Protein 1JCE (pdb70)

Sequence (325 aa):
KDIGIDLGTANTLVFLRGKGIVVNEPSVIAIDSTTGEILKVGLEAKNIGKTPATIKAIRPRDGVIADYTVALVLRYFINKAKGGNLFKPRVVIGVPIGITDVERRAILDAGLEAGASKVFLIEEPAAAIGSNLNVEEPSGNVVDIGGGTTEVAVISLGSIVTWESIRIAGDEDEAIVQYVRETYRVAIGERTAERVKIEIGNVFPSKENDELETTVSGIDLSTGLPRKLTLKGGEVREALRSVVVAIVESVRTTLEKTPPELVSDIIERGIFLTGGGSLLRGLDTLLQKETGISVIRSEEPLTAVAKGAGVLDKVNILKKLQGAG

GO terms:
  GO:0005515 protein binding (F, IPI)

Solvent-accessible surface area: 14891 Å² total

InterPro domains:
  IPR004753 Cell shape determining protein MreB [MF_02207] (3-334)
  IPR004753 Cell shape determining protein MreB [PR01652] (41-59)
  IPR004753 Cell shape determining protein MreB [PR01652] (61-84)
  IPR004753 Cell shape determining protein MreB [PR01652] (124-143)
  IPR004753 Cell shape determining protein MreB [PR01652] (179-199)
  IPR004753 Cell shape determining protein MreB [PR01652] (294-320)
  IPR004753 Cell shape determining protein MreB [TIGR00904] (4-330)
  IPR004753 Cell shape determining protein MreB [cd10225] (5-323)
  IPR043129 ATPase, nucleotide binding domain [SSF53067] (3-138)
  IPR043129 ATPase, nucleotide binding domain [SSF53067] (141-324)
  IPR056546 MreB/MamK-like [PF06723] (4-330)

Secondary structure (DSSP, 8-state):
-EEEEEE-SSEEEEEETTTEEEEEEES-EEEETTT--EEEESHHHH------TTEEEE---TTS-SSHHHHH--HHHHHHHHT------EEEEEE-TT--HHHHHHHHHHHHHTT-SEEEEEE---HHHHTT--TTSSS---EEE-SS-EEEEEEETTEEEEEEEES-STT--HHHHHHHHHHH-EE--HHHHHHHHHHH-B-S--HHHHH-EEEEEEEETTTTEEEEEEEEHHHHHHHTHHHHHHHHHHHHHHHHTS-HHHHHHHHHH-EEEESGGG-SBTHHHHHHHHHSS-EEE-SSTTTHHHHHH--TT-HHHHTTS-EE-

Radius of gyration: 20.38 Å; Cα contacts (8 Å, |Δi|>4): 727; chains: 1; bounding box: 60×49×48 Å

Nearest PDB structures (foldseek):
  1jcf-assembly1_A  TM=9.969E-01  e=2.710E-65  Thermotoga maritima
  4czj-assembly1_A  TM=9.411E-01  e=1.129E-43  Caulobacter vibrioides
  4czj-assembly2_B  TM=9.378E-01  e=1.361E-43  Caulobacter vibrioides
  4cze-assembly1_A  TM=9.593E-01  e=2.535E-42  Caulobacter vibrioides
  4czl-assembly1_A  TM=9.021E-01  e=1.060E-41  Caulobacter vibrioides

B-factor: mean 28.6, std 13.19, range [8.25, 82.66]

Structure (mmCIF, N/CA/C/O backbone):
data_1JCE
#
_entry.id   1JCE
#
_cell.length_a   76.63
_cell.length_b   70.13
_cell.length_c   82.18
_cell.angle_alpha   90
_cell.angle_beta   108.79
_cell.angle_gamma   90
#
_symmetry.space_group_name_H-M   'C 1 2 1'
#
loop_
_entity.id
_entity.type
_entity.pdbx_description
1 polymer 'ROD SHAPE-DETERMINING PROTEIN MREB'
2 water water
#
loop_
_atom_site.group_PDB
_atom_site.id
_atom_site.type_symbol
_atom_site.label_atom_id
_atom_site.label_alt_id
_atom_site.label_comp_id
_atom_site.label_asym_id
_atom_site.label_entity_id
_atom_site.label_seq_id
_atom_site.pdbx_PDB_ins_code
_atom_site.Cartn_x
_atom_site.Cartn_y
_atom_site.Cartn_z
_atom_site.occupancy
_atom_site.B_iso_or_equiv
_atom_site.auth_seq_id
_atom_site.auth_comp_id
_atom_site.auth_asym_id
_atom_site.auth_atom_id
_atom_site.pdbx_PDB_model_num
ATOM 1 N N . LYS A 1 4 ? -2.731 31.328 31.514 1.00 53.53 4 LYS A N 1
ATOM 2 C CA . LYS A 1 4 ? -1.592 31.179 30.561 1.00 54.77 4 LYS A CA 1
ATOM 3 C C . LYS A 1 4 ? -0.913 29.819 30.745 1.00 52.59 4 LYS A C 1
ATOM 4 O O . LYS A 1 4 ? -0.412 29.504 31.823 1.00 54.06 4 LYS A O 1
ATOM 10 N N . ASP A 1 5 ? -0.908 29.016 29.688 1.00 48.73 5 ASP A N 1
ATOM 11 C CA . ASP A 1 5 ? -0.305 27.689 29.734 1.00 47.25 5 ASP A CA 1
ATOM 12 C C . ASP A 1 5 ? 0.763 27.533 28.658 1.00 42.94 5 ASP A C 1
ATOM 13 O O . ASP A 1 5 ? 0.567 27.938 27.509 1.00 40.00 5 ASP A O 1
ATOM 18 N N . ILE A 1 6 ? 1.887 26.930 29.028 1.00 40.05 6 ILE A N 1
ATOM 19 C CA . ILE A 1 6 ? 2.983 26.749 28.086 1.00 35.69 6 ILE A CA 1
ATOM 20 C C . ILE A 1 6 ? 3.553 25.339 28.054 1.00 33.07 6 ILE A C 1
ATOM 21 O O . ILE A 1 6 ? 3.591 24.641 29.068 1.00 31.96 6 ILE A O 1
ATOM 26 N N . GLY A 1 7 ? 3.995 24.935 26.867 1.00 31.48 7 GLY A N 1
ATOM 27 C CA . GLY A 1 7 ? 4.617 23.641 26.694 1.00 26.19 7 GLY A CA 1
ATOM 28 C C . GLY A 1 7 ? 6.094 23.944 26.530 1.00 27.93 7 GLY A C 1
ATOM 29 O O . GLY A 1 7 ? 6.459 24.908 25.846 1.00 23.94 7 GLY A O 1
ATOM 30 N N . ILE A 1 8 ? 6.952 23.141 27.151 1.00 24.16 8 ILE A N 1
ATOM 31 C CA . ILE A 1 8 ? 8.384 23.386 27.061 1.00 21.96 8 ILE A CA 1
ATOM 32 C C . ILE A 1 8 ? 9.224 22.177 26.671 1.00 23.18 8 ILE A C 1
ATOM 33 O O . ILE A 1 8 ? 9.151 21.120 27.300 1.00 23.24 8 ILE A O 1
ATOM 38 N N . ASP A 1 9 ? 10.013 22.346 25.617 1.00 18.43 9 ASP A N 1
ATOM 39 C CA . ASP A 1 9 ? 10.926 21.309 25.162 1.00 20.18 9 ASP A CA 1
ATOM 40 C C . ASP A 1 9 ? 12.283 21.868 25.588 1.00 19.75 9 ASP A C 1
ATOM 41 O O . ASP A 1 9 ? 12.864 22.703 24.892 1.00 18.17 9 ASP A O 1
ATOM 46 N N . LEU A 1 10 ? 12.747 21.437 26.757 1.00 18.48 10 LEU A N 1
ATOM 47 C CA . LEU A 1 10 ? 14.022 21.878 27.326 1.00 22.45 10 LEU A CA 1
ATOM 48 C C . LEU A 1 10 ? 15.117 20.940 26.833 1.00 24.72 10 LEU A C 1
ATOM 49 O O . LEU A 1 10 ? 15.681 20.171 27.613 1.00 29.62 10 LEU A O 1
ATOM 54 N N . GLY A 1 11 ? 15.414 21.007 25.541 1.00 25.09 11 GLY A N 1
ATOM 55 C CA . GLY A 1 11 ? 16.414 20.131 24.960 1.00 22.64 11 GLY A CA 1
ATOM 56 C C . GLY A 1 11 ? 17.845 20.385 25.382 1.00 22.94 11 GLY A C 1
ATOM 57 O O . GLY A 1 11 ? 18.187 21.470 25.859 1.00 21.32 11 GLY A O 1
ATOM 58 N N . THR A 1 12 ? 18.690 19.376 25.202 1.00 23.08 12 THR A N 1
ATOM 59 C CA . THR A 1 12 ? 20.090 19.507 25.559 1.00 22.43 12 THR A CA 1
ATOM 60 C C . THR A 1 12 ? 20.745 20.481 24.587 1.00 23.13 12 THR A C 1
ATOM 61 O O . THR A 1 12 ? 21.718 21.151 24.932 1.00 21.82 12 THR A O 1
ATOM 65 N N . ALA A 1 13 ? 20.190 20.574 23.378 1.00 20.93 13 ALA A N 1
ATOM 66 C CA . ALA A 1 13 ? 20.726 21.479 22.369 1.00 22.68 13 ALA A CA 1
ATOM 67 C C . ALA A 1 13 ? 19.895 22.760 22.229 1.00 20.93 13 ALA A C 1
ATOM 68 O O . ALA A 1 13 ? 20.431 23.867 22.332 1.00 23.98 13 ALA A O 1
ATOM 70 N N . ASN A 1 14 ? 18.594 22.616 21.994 1.00 17.31 14 ASN A N 1
ATOM 71 C CA . ASN A 1 14 ? 17.724 23.782 21.842 1.00 17.43 14 ASN A CA 1
ATOM 72 C C . ASN A 1 14 ? 16.463 23.711 22.688 1.00 18.46 14 ASN A C 1
ATOM 73 O O . ASN A 1 14 ? 15.930 22.632 22.939 1.00 21.98 14 ASN A O 1
ATOM 78 N N . THR A 1 15 ? 15.993 24.878 23.119 1.00 19.60 15 THR A N 1
ATOM 79 C CA . THR A 1 15 ? 14.792 24.985 23.931 1.00 19.53 15 THR A CA 1
ATOM 80 C C . THR A 1 15 ? 13.681 25.681 23.143 1.00 23.45 15 THR A C 1
ATOM 81 O O . THR A 1 15 ? 13.895 26.732 22.532 1.00 22.19 15 THR A O 1
ATOM 85 N N . LEU A 1 16 ? 12.500 25.074 23.156 1.00 23.60 16 LEU A N 1
ATOM 86 C CA . LEU A 1 16 ? 11.333 25.605 22.460 1.00 25.61 16 LEU A CA 1
ATOM 87 C C . LEU A 1 16 ? 10.183 25.732 23.450 1.00 25.08 16 LEU A C 1
ATOM 88 O O . LEU A 1 16 ? 9.965 24.847 24.280 1.00 24.47 16 LEU A O 1
ATOM 93 N N . VAL A 1 17 ? 9.449 26.835 23.365 1.00 25.84 17 VAL A N 1
ATOM 94 C CA . VAL A 1 17 ? 8.312 27.050 24.247 1.00 24.94 17 VAL A CA 1
ATOM 95 C C . VAL A 1 17 ? 7.068 27.355 23.416 1.00 25.05 17 VAL A C 1
ATOM 96 O O . VAL A 1 17 ? 7.077 28.253 22.572 1.00 24.82 17 VAL A O 1
ATOM 100 N N . PHE A 1 18 ? 6.011 26.587 23.659 1.00 22.92 18 PHE A N 1
ATOM 101 C CA . PHE A 1 18 ? 4.738 26.743 22.967 1.00 25.74 18 PHE A CA 1
ATOM 102 C C . PHE A 1 18 ? 3.777 27.419 23.940 1.00 28.94 18 PHE A C 1
ATOM 103 O O . PHE A 1 18 ? 3.603 26.959 25.071 1.00 27.04 18 PHE A O 1
ATOM 111 N N . LEU A 1 19 ? 3.167 28.514 23.502 1.00 31.10 19 LEU A N 1
ATOM 112 C CA . LEU A 1 19 ? 2.219 29.253 24.335 1.00 33.41 19 LEU A CA 1
ATOM 113 C C . LEU A 1 19 ? 0.819 29.035 23.776 1.00 34.71 19 LEU A C 1
ATOM 114 O O . LEU A 1 19 ? 0.538 29.383 22.627 1.00 31.20 19 LEU A O 1
ATOM 119 N N . ARG A 1 20 ? -0.051 28.438 24.582 1.00 40.74 20 ARG A N 1
ATOM 120 C CA . ARG A 1 20 ? -1.418 28.177 24.152 1.00 47.31 20 ARG A CA 1
ATOM 121 C C . ARG A 1 20 ? -2.085 29.489 23.768 1.00 49.23 20 ARG A C 1
ATOM 122 O O . ARG A 1 20 ? -2.395 30.312 24.629 1.00 50.16 20 ARG A O 1
ATOM 130 N N . GLY A 1 21 ? -2.291 29.685 22.470 1.00 48.57 21 GLY A N 1
ATOM 131 C CA . GLY A 1 21 ? -2.914 30.908 22.008 1.00 49.47 21 GLY A CA 1
ATOM 132 C C . GLY A 1 21 ? -2.207 31.516 20.814 1.00 50.39 21 GLY A C 1
ATOM 133 O O . GLY A 1 21 ? -2.849 32.128 19.961 1.00 52.50 21 GLY A O 1
ATOM 134 N N . LYS A 1 22 ? -0.889 31.363 20.742 1.00 48.76 22 LYS A N 1
ATOM 135 C CA . LYS A 1 22 ? -0.148 31.918 19.619 1.00 49.91 22 LYS A CA 1
ATOM 136 C C . LYS A 1 22 ? 0.941 31.027 19.033 1.00 47.12 22 LYS A C 1
ATOM 137 O O . LYS A 1 22 ? 1.461 31.318 17.958 1.00 48.29 22 LYS A O 1
ATOM 143 N N . GLY A 1 23 ? 1.290 29.949 19.729 1.00 43.67 23 GLY A N 1
ATOM 144 C CA . GLY A 1 23 ? 2.298 29.042 19.204 1.00 39.03 23 GLY A CA 1
ATOM 145 C C . GLY A 1 23 ? 3.688 29.119 19.806 1.00 34.53 23 GLY A C 1
ATOM 146 O O . GLY A 1 23 ? 3.857 29.402 20.990 1.00 33.10 23 GLY A O 1
ATOM 147 N N . ILE A 1 24 ? 4.689 28.845 18.977 1.00 34.16 24 ILE A N 1
ATOM 148 C CA . ILE A 1 24 ? 6.082 28.869 19.407 1.00 34.53 24 ILE A CA 1
ATOM 149 C C . ILE A 1 24 ? 6.539 30.304 19.652 1.00 32.90 24 ILE A C 1
ATOM 150 O O . ILE A 1 24 ? 6.716 31.073 18.709 1.00 32.50 24 ILE A O 1
ATOM 155 N N . VAL A 1 25 ? 6.730 30.656 20.920 1.00 31.83 25 VAL A N 1
ATOM 156 C CA . VAL A 1 25 ? 7.169 31.999 21.279 1.00 32.45 25 VAL A CA 1
ATOM 157 C C . VAL A 1 25 ? 8.648 32.040 21.677 1.00 33.34 25 VAL A C 1
ATOM 158 O O . VAL A 1 25 ? 9.227 33.115 21.821 1.00 34.49 25 VAL A O 1
ATOM 162 N N . VAL A 1 26 ? 9.255 30.870 21.855 1.00 30.85 26 VAL A N 1
ATOM 163 C CA . VAL A 1 26 ? 10.673 30.790 22.200 1.00 29.89 26 VAL A CA 1
ATOM 164 C C . VAL A 1 26 ? 11.330 29.638 21.453 1.00 29.10 26 VAL A C 1
ATOM 165 O O . VAL A 1 26 ? 10.848 28.510 21.485 1.00 29.74 26 VAL A O 1
ATOM 169 N N . ASN A 1 27 ? 12.430 29.938 20.775 1.00 28.29 27 ASN A N 1
ATOM 170 C CA . ASN A 1 27 ? 13.187 28.943 20.021 1.00 29.18 27 ASN A CA 1
ATOM 171 C C . 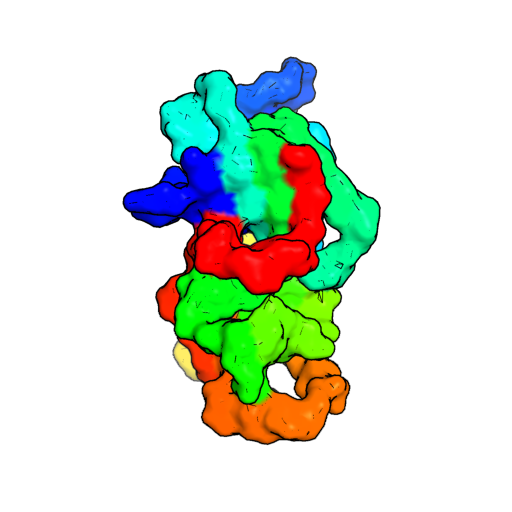ASN A 1 27 ? 14.632 29.426 20.099 1.00 27.65 27 ASN A C 1
ATOM 172 O O . ASN A 1 27 ? 15.078 30.212 19.264 1.00 26.38 27 ASN A O 1
ATOM 177 N N . GLU A 1 28 ? 15.352 28.950 21.112 1.00 28.23 28 GLU A N 1
ATOM 178 C CA . GLU A 1 28 ? 16.732 29.370 21.352 1.00 26.56 28 GLU A CA 1
ATOM 179 C C . GLU A 1 28 ? 17.641 28.246 21.842 1.00 24.73 28 GLU A C 1
ATOM 180 O O . GLU A 1 28 ? 17.200 27.334 22.548 1.00 23.67 28 GLU A O 1
ATOM 186 N N . PRO A 1 29 ? 18.930 28.297 21.473 1.00 21.22 29 PRO A N 1
ATOM 187 C CA . PRO A 1 29 ? 19.851 27.253 21.930 1.00 20.83 29 PRO A CA 1
ATOM 188 C C . PRO A 1 29 ? 19.816 27.217 23.463 1.00 19.59 29 PRO A C 1
ATOM 189 O O . PRO A 1 29 ? 19.641 28.255 24.106 1.00 17.05 29 PRO A O 1
ATOM 193 N N . SER A 1 30 ? 19.959 26.027 24.040 1.00 18.84 30 SER A N 1
ATOM 194 C CA . SER A 1 30 ? 19.932 25.862 25.495 1.00 20.21 30 SER A CA 1
ATOM 195 C C . SER A 1 30 ? 21.306 26.194 26.074 1.00 20.30 30 SER A C 1
ATOM 196 O O . SER A 1 30 ? 21.993 25.322 26.623 1.00 17.94 30 SER A O 1
ATOM 199 N N . VAL A 1 31 ? 21.697 27.458 25.945 1.00 17.14 31 VAL A N 1
ATOM 200 C CA . VAL A 1 31 ? 22.996 27.912 26.425 1.00 14.74 31 VAL A CA 1
ATOM 201 C C . VAL A 1 31 ? 22.829 29.168 27.262 1.00 17.41 31 VAL A C 1
ATOM 202 O O . VAL A 1 31 ? 21.990 30.022 26.965 1.00 17.99 31 VAL A O 1
ATOM 206 N N . ILE A 1 32 ? 23.634 29.285 28.310 1.00 16.30 32 ILE A N 1
ATOM 207 C CA . ILE A 1 32 ? 23.582 30.460 29.164 1.00 16.58 32 ILE A CA 1
ATOM 208 C C . ILE A 1 32 ? 25.021 30.888 29.478 1.00 19.06 32 ILE A C 1
ATOM 209 O O . ILE A 1 32 ? 25.875 30.045 29.756 1.00 22.18 32 ILE A O 1
ATOM 214 N N . ALA A 1 33 ? 25.292 32.190 29.404 1.00 16.57 33 ALA A N 1
ATOM 215 C CA . ALA A 1 33 ? 26.633 32.705 29.683 1.00 19.40 33 ALA A CA 1
ATOM 216 C C . ALA A 1 33 ? 26.605 33.603 30.912 1.00 18.75 33 ALA A C 1
ATOM 217 O O . ALA A 1 33 ? 25.723 34.451 31.048 1.00 19.11 33 ALA A O 1
ATOM 219 N N . ILE A 1 34 ? 27.578 33.416 31.798 1.00 19.38 34 ILE A N 1
ATOM 220 C CA . ILE A 1 34 ? 27.661 34.199 33.023 1.00 20.13 34 ILE A CA 1
ATOM 221 C C . ILE A 1 34 ? 29.046 34.801 33.273 1.00 20.62 34 ILE A C 1
ATOM 222 O O . ILE A 1 34 ? 30.049 34.390 32.676 1.00 21.58 34 ILE A O 1
ATOM 227 N N . ASP A 1 35 ? 29.087 35.782 34.167 1.00 17.76 35 ASP A N 1
ATOM 228 C CA . ASP A 1 35 ? 30.342 36.404 34.563 1.00 16.76 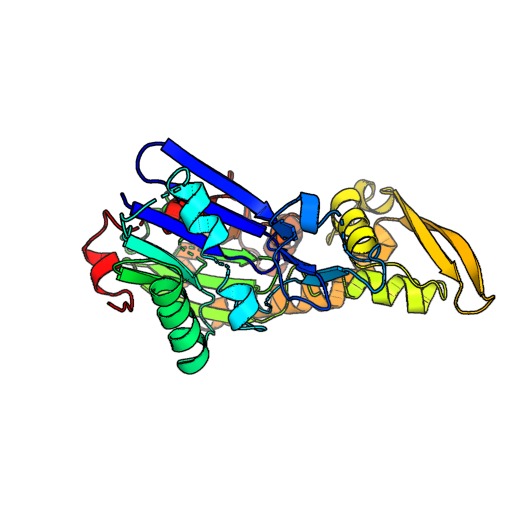35 ASP A CA 1
ATOM 229 C C . ASP A 1 35 ? 30.980 35.335 35.451 1.00 19.85 35 ASP A C 1
ATOM 230 O O . ASP A 1 35 ? 30.404 34.951 36.475 1.00 21.66 35 ASP A O 1
ATOM 235 N N . SER A 1 36 ? 32.156 34.853 35.064 1.00 21.71 36 SER A N 1
ATOM 236 C CA . SER A 1 36 ? 32.820 33.791 35.814 1.00 24.91 36 SER A CA 1
ATOM 237 C C . SER A 1 36 ? 33.136 34.106 37.275 1.00 25.23 36 SER A C 1
ATOM 238 O O . SER A 1 36 ? 33.429 33.199 38.054 1.00 25.70 36 SER A O 1
ATOM 241 N N . THR A 1 37 ? 33.074 35.377 37.660 1.00 23.28 37 THR A N 1
ATOM 242 C CA . THR A 1 37 ? 33.350 35.734 39.049 1.00 24.90 37 THR A CA 1
ATOM 243 C C . THR A 1 37 ? 32.091 36.037 39.854 1.00 25.64 37 THR A C 1
ATOM 244 O O . THR A 1 37 ? 31.903 35.490 40.942 1.00 27.22 37 THR A O 1
ATOM 248 N N . THR A 1 38 ? 31.226 36.894 39.317 1.00 21.18 38 THR A N 1
ATOM 249 C CA . THR A 1 38 ? 30.002 37.288 40.016 1.00 21.87 38 THR A CA 1
ATOM 250 C C . THR A 1 38 ? 28.805 36.356 39.838 1.00 22.77 38 THR A C 1
ATOM 251 O O . THR A 1 38 ? 27.859 36.402 40.627 1.00 24.85 38 THR A O 1
ATOM 255 N N . GLY A 1 39 ? 28.840 35.524 38.802 1.00 21.83 39 GLY A N 1
ATOM 256 C CA . GLY A 1 39 ? 27.742 34.606 38.553 1.00 20.38 39 GLY A CA 1
ATOM 257 C C . GLY A 1 39 ? 26.595 35.266 37.813 1.00 21.15 39 GLY A C 1
ATOM 258 O O . GLY A 1 39 ? 25.617 34.613 37.450 1.00 20.24 39 GLY A O 1
ATOM 259 N N . GLU A 1 40 ? 26.721 36.567 37.572 1.00 18.54 40 GLU A N 1
ATOM 260 C CA . GLU A 1 40 ? 25.683 37.327 36.884 1.00 20.16 40 GLU A CA 1
ATOM 261 C C . GLU A 1 40 ? 25.455 36.845 35.449 1.00 20.33 40 GLU A C 1
ATOM 262 O O . GLU A 1 40 ? 26.408 36.654 34.687 1.00 19.95 40 GLU A O 1
ATOM 268 N N . ILE A 1 41 ? 24.191 36.634 35.090 1.00 21.13 41 ILE A N 1
ATOM 269 C CA . ILE A 1 41 ? 23.837 36.184 33.743 1.00 20.09 41 ILE A CA 1
ATOM 270 C C . ILE A 1 41 ? 24.113 37.295 32.733 1.00 18.43 41 ILE A C 1
ATOM 271 O O . ILE A 1 41 ? 23.683 38.436 32.917 1.00 19.79 41 ILE A O 1
ATOM 276 N N . LEU A 1 42 ? 24.837 36.958 31.673 1.00 17.61 42 LEU A N 1
ATOM 277 C CA . LEU A 1 42 ? 25.172 37.926 30.636 1.00 17.01 42 LEU A CA 1
ATOM 278 C C . LEU A 1 42 ? 24.218 37.777 29.458 1.00 20.73 42 LEU A C 1
ATOM 279 O O . LEU A 1 42 ? 23.582 38.742 29.031 1.00 23.73 42 LEU A O 1
ATOM 284 N N . LYS A 1 43 ? 24.121 36.557 28.938 1.00 21.27 43 LYS A N 1
ATOM 285 C CA . LYS A 1 43 ? 23.250 36.265 27.809 1.00 21.19 43 LYS A CA 1
ATOM 286 C C . LYS A 1 43 ? 22.674 34.858 27.925 1.00 21.80 43 LYS A C 1
ATOM 287 O O . LYS A 1 43 ? 23.268 33.980 28.550 1.00 19.95 43 LYS A O 1
ATOM 293 N N . VAL A 1 44 ? 21.510 34.656 27.319 1.00 22.17 44 VAL A N 1
ATOM 294 C CA . VAL A 1 44 ? 20.861 33.350 27.297 1.00 20.67 44 VAL A CA 1
ATOM 295 C C . VAL A 1 44 ? 20.354 33.168 25.871 1.00 20.42 44 VAL A C 1
ATOM 296 O O . VAL A 1 44 ? 19.809 34.103 25.282 1.00 20.72 44 VAL A O 1
ATOM 300 N N . GLY A 1 45 ? 20.550 31.983 25.306 1.00 18.87 45 GLY A N 1
ATOM 301 C CA . GLY A 1 45 ? 20.086 31.745 23.950 1.00 19.93 45 GLY A CA 1
ATOM 302 C C . GLY A 1 45 ? 21.177 31.755 22.891 1.00 20.29 45 GLY A C 1
ATOM 303 O O . GLY A 1 45 ? 22.316 31.363 23.148 1.00 19.65 45 GLY A O 1
ATOM 304 N N . LEU A 1 46 ? 20.816 32.207 21.695 1.00 18.50 46 LEU A N 1
ATOM 305 C CA . LEU A 1 46 ? 21.731 32.266 20.560 1.00 20.50 46 LEU A CA 1
ATOM 306 C C . LEU A 1 46 ? 23.010 33.056 20.855 1.00 20.34 46 LEU A C 1
ATOM 307 O O . LEU A 1 46 ? 24.119 32.591 20.579 1.00 19.09 46 LEU A O 1
ATOM 312 N N . GLU A 1 47 ? 22.859 34.259 21.400 1.00 18.69 47 GLU A N 1
ATOM 313 C CA . GLU A 1 47 ? 24.030 35.074 21.701 1.00 21.76 47 GLU A CA 1
ATOM 314 C C . GLU A 1 47 ? 24.983 34.349 22.642 1.00 20.48 47 GLU A C 1
ATOM 315 O O . GLU A 1 47 ? 26.187 34.592 22.609 1.00 19.37 47 GLU A O 1
ATOM 321 N N . ALA A 1 48 ? 24.446 33.461 23.479 1.00 16.66 48 ALA A N 1
ATOM 322 C CA . ALA A 1 48 ? 25.287 32.694 24.398 1.00 17.74 48 ALA A CA 1
ATOM 323 C C . ALA A 1 48 ? 25.964 31.563 23.611 1.00 17.90 48 ALA A C 1
ATOM 324 O O . ALA A 1 48 ? 27.164 31.312 23.765 1.00 16.82 48 ALA A O 1
ATOM 326 N N . LYS A 1 49 ? 25.197 30.881 22.763 1.00 15.85 49 LYS A N 1
ATOM 327 C CA . LYS A 1 49 ? 25.764 29.803 21.958 1.00 16.81 49 LYS A CA 1
ATOM 328 C C . LYS A 1 49 ? 26.922 30.319 21.096 1.00 17.10 49 LYS A C 1
ATOM 329 O O . LYS A 1 49 ? 27.942 29.638 20.928 1.00 15.42 49 LYS A O 1
ATOM 335 N N . ASN A 1 50 ? 26.760 31.523 20.553 1.00 16.86 50 ASN A N 1
ATOM 336 C CA . ASN A 1 50 ? 27.796 32.127 19.712 1.00 19.51 50 ASN A CA 1
ATOM 337 C C . ASN A 1 50 ? 29.108 32.340 20.468 1.00 19.40 50 ASN A C 1
ATOM 338 O O . ASN A 1 50 ? 30.149 32.598 19.856 1.00 18.19 50 ASN A O 1
ATOM 351 N N . ILE A 1 52 ? 30.354 29.976 22.696 1.00 15.67 52 ILE A N 1
ATOM 352 C CA . ILE A 1 52 ? 30.993 28.688 22.951 1.00 17.02 52 ILE A CA 1
ATOM 353 C C . ILE A 1 52 ? 32.322 28.505 22.213 1.00 18.34 52 ILE A C 1
ATOM 354 O O . ILE A 1 52 ? 32.411 28.696 20.997 1.00 17.97 52 ILE A O 1
ATOM 359 N N . GLY A 1 53 ? 33.352 28.133 22.972 1.00 16.95 53 GLY A N 1
ATOM 360 C CA . GLY A 1 53 ? 34.674 27.927 22.407 1.00 15.36 53 GLY A CA 1
ATOM 361 C C . GLY A 1 53 ? 35.393 29.225 22.063 1.00 17.10 53 GLY A C 1
ATOM 362 O O . GLY A 1 53 ? 36.459 29.200 21.444 1.00 18.64 53 GLY A O 1
ATOM 363 N N . LYS A 1 54 ? 34.828 30.360 22.470 1.00 15.72 54 LYS A N 1
ATOM 364 C CA . LYS A 1 54 ? 35.436 31.657 22.157 1.00 16.46 54 LYS A CA 1
ATOM 365 C C . LYS A 1 54 ? 35.461 32.619 23.342 1.00 16.33 54 LYS A C 1
ATOM 366 O O . LYS A 1 54 ? 35.649 33.823 23.167 1.00 17.23 54 LYS A O 1
ATOM 372 N N . THR A 1 55 ? 35.290 32.094 24.547 1.00 15.38 55 THR A N 1
ATOM 373 C CA . THR A 1 55 ? 35.236 32.943 25.727 1.00 17.75 55 THR A CA 1
ATOM 374 C C . THR A 1 55 ? 36.550 33.265 26.426 1.00 18.69 55 THR A C 1
ATOM 375 O O . THR A 1 55 ? 37.463 32.452 26.461 1.00 18.44 55 THR A O 1
ATOM 379 N N . PRO A 1 56 ? 36.654 34.480 26.983 1.00 22.82 56 PRO A N 1
ATOM 380 C CA . PRO A 1 56 ? 37.852 34.912 27.709 1.00 23.60 56 PRO A CA 1
ATOM 381 C C . PRO A 1 56 ? 37.650 34.272 29.086 1.00 27.09 56 PRO A C 1
ATOM 382 O O . PRO A 1 56 ? 36.578 33.719 29.357 1.00 26.37 56 PRO A O 1
ATOM 386 N N . ALA A 1 57 ? 38.648 34.353 29.955 1.00 25.00 57 ALA A N 1
ATOM 387 C CA . ALA A 1 57 ? 38.523 33.769 31.285 1.00 25.91 57 ALA A CA 1
ATOM 388 C C . ALA A 1 57 ? 37.410 34.436 32.107 1.00 25.98 57 ALA A C 1
ATOM 389 O O . ALA A 1 57 ? 36.897 33.849 33.058 1.00 27.52 57 ALA A O 1
ATOM 391 N N . THR A 1 58 ? 37.033 35.657 31.739 1.00 24.27 58 THR A N 1
ATOM 392 C CA . THR A 1 58 ? 35.993 36.380 32.468 1.00 26.95 58 THR A CA 1
ATOM 393 C C . THR A 1 58 ? 34.554 35.928 32.188 1.00 28.46 58 THR A C 1
ATOM 394 O O . THR A 1 58 ? 33.621 36.365 32.866 1.00 27.51 58 THR A O 1
ATOM 398 N N . ILE A 1 59 ? 34.378 35.049 31.205 1.00 25.16 59 ILE A N 1
ATOM 399 C CA . ILE A 1 59 ? 33.048 34.575 30.829 1.00 24.26 59 ILE A CA 1
ATOM 400 C C . ILE A 1 59 ? 32.964 33.054 30.711 1.00 21.43 59 ILE A C 1
ATOM 401 O O . ILE A 1 59 ? 33.894 32.403 30.236 1.00 23.09 59 ILE A O 1
ATOM 406 N N . LYS A 1 60 ? 31.842 32.490 31.148 1.00 20.49 60 LYS A N 1
ATOM 407 C CA . LYS A 1 60 ? 31.634 31.049 31.066 1.00 20.86 60 LYS A CA 1
ATOM 408 C C . LYS A 1 60 ? 30.317 30.737 30.355 1.00 21.57 60 LYS A C 1
ATOM 409 O O . LYS A 1 60 ? 29.249 31.144 30.811 1.00 23.73 60 LYS A O 1
ATOM 415 N N . ALA A 1 61 ? 30.401 30.027 29.231 1.00 20.70 61 ALA A N 1
ATOM 416 C CA . ALA A 1 61 ? 29.219 29.648 28.452 1.00 21.18 61 ALA A CA 1
ATOM 417 C C . ALA A 1 61 ? 28.857 28.223 28.867 1.00 21.83 61 ALA A C 1
ATOM 418 O O . ALA A 1 61 ? 29.694 27.326 28.794 1.00 20.00 61 ALA A O 1
ATOM 420 N N . ILE A 1 62 ? 27.611 28.014 29.284 1.00 20.11 62 ILE A N 1
ATOM 421 C CA . ILE A 1 62 ? 27.183 26.704 29.774 1.00 16.52 62 ILE A CA 1
ATOM 422 C C . ILE A 1 62 ? 25.956 26.065 29.107 1.00 17.57 62 ILE A C 1
ATOM 423 O O . ILE A 1 62 ? 24.987 26.743 28.777 1.00 18.34 62 ILE A O 1
ATOM 428 N N . ARG A 1 63 ? 26.022 24.750 28.919 1.00 17.18 63 ARG A N 1
ATOM 429 C CA . ARG A 1 63 ? 24.916 23.960 28.374 1.00 18.01 63 ARG A CA 1
ATOM 430 C C . ARG A 1 63 ? 24.554 23.062 29.566 1.00 18.84 63 ARG A C 1
ATOM 431 O O . ARG A 1 63 ? 25.119 21.982 29.736 1.00 17.00 63 ARG A O 1
ATOM 439 N N . PRO A 1 64 ? 23.617 23.514 30.414 1.00 19.19 64 PRO A N 1
ATOM 440 C CA . PRO A 1 64 ? 23.175 22.783 31.609 1.00 22.53 64 PRO A CA 1
ATOM 441 C C . PRO A 1 64 ? 22.389 21.487 31.426 1.00 23.68 64 PRO A C 1
ATOM 442 O O . PRO A 1 64 ? 22.226 20.728 32.381 1.00 23.92 64 PRO A O 1
ATOM 454 N N . ARG A 1 66 ? 22.033 17.768 29.702 1.00 25.13 66 ARG A N 1
ATOM 455 C CA . ARG A 1 66 ? 22.848 16.719 29.092 1.00 26.14 66 ARG A CA 1
ATOM 456 C C . ARG A 1 66 ? 22.115 15.384 29.163 1.00 24.28 66 ARG A C 1
ATOM 457 O O . ARG A 1 66 ? 21.510 15.062 30.186 1.00 22.09 66 ARG A O 1
ATOM 465 N N . ASP A 1 67 ? 22.154 14.618 28.074 1.00 20.39 67 ASP A N 1
ATOM 466 C CA . ASP A 1 67 ? 21.487 13.314 28.034 1.00 21.05 67 ASP A CA 1
ATOM 467 C C . ASP A 1 67 ? 20.002 13.427 28.352 1.00 20.62 67 ASP A C 1
ATOM 468 O O . ASP A 1 67 ? 19.424 12.538 28.978 1.00 22.31 67 ASP A O 1
ATOM 473 N N . GLY A 1 68 ? 19.391 14.529 27.932 1.00 21.28 68 GLY A N 1
ATOM 474 C CA . GLY A 1 68 ? 17.973 14.732 28.169 1.00 20.96 68 GLY A CA 1
ATOM 475 C C . GLY A 1 68 ? 17.592 15.173 29.573 1.00 23.20 68 GLY A C 1
ATOM 476 O O . GLY A 1 68 ? 16.419 15.434 29.838 1.00 23.76 68 GLY A O 1
ATOM 477 N N . VAL A 1 69 ? 18.560 15.272 30.480 1.00 22.78 69 VAL A N 1
ATOM 478 C CA . VAL A 1 69 ? 18.243 15.680 31.847 1.00 21.98 69 VAL A CA 1
ATOM 479 C C . VAL A 1 69 ? 19.119 16.811 32.376 1.00 22.76 69 VAL A C 1
ATOM 480 O O . VAL A 1 69 ? 20.031 17.277 31.699 1.00 20.67 69 VAL A O 1
ATOM 484 N N . ILE A 1 70 ? 18.826 17.256 33.594 1.00 22.63 70 ILE A N 1
ATOM 485 C CA . ILE A 1 70 ? 19.585 18.337 34.207 1.00 25.93 70 ILE A CA 1
ATOM 486 C C . ILE A 1 70 ? 20.951 17.836 34.661 1.00 24.94 70 ILE A C 1
ATOM 487 O O . ILE A 1 70 ? 21.047 16.856 35.393 1.00 27.65 70 ILE A O 1
ATOM 492 N N . ALA A 1 71 ? 22.009 18.505 34.213 1.00 23.71 71 ALA A N 1
ATOM 493 C CA . ALA A 1 71 ? 23.364 18.114 34.583 1.00 25.82 71 ALA A CA 1
ATOM 494 C C . ALA A 1 71 ? 24.013 19.156 35.492 1.00 27.22 71 ALA A C 1
ATOM 495 O O . ALA A 1 71 ? 24.961 18.851 36.214 1.00 28.64 71 ALA A O 1
ATOM 497 N N . ASP A 1 72 ? 23.498 20.382 35.445 1.00 24.57 72 ASP A N 1
ATOM 498 C CA . ASP A 1 72 ? 24.008 21.490 36.255 1.00 21.79 72 ASP A CA 1
ATOM 499 C C . ASP A 1 72 ? 22.753 22.202 36.760 1.00 21.99 72 ASP A C 1
ATOM 500 O O . ASP A 1 72 ? 22.228 23.112 36.114 1.00 23.52 72 ASP A O 1
ATOM 505 N N . TYR A 1 73 ? 22.278 21.772 37.926 1.00 19.63 73 TYR A N 1
ATOM 506 C CA . TYR A 1 73 ? 21.034 22.280 38.492 1.00 21.17 73 TYR A CA 1
ATOM 507 C C . TYR A 1 73 ? 20.761 23.774 38.573 1.00 21.44 73 TYR A C 1
ATOM 508 O O . TYR A 1 73 ? 19.813 24.258 37.958 1.00 21.65 73 TYR A O 1
ATOM 517 N N . THR A 1 74 ? 21.560 24.508 39.340 1.00 19.31 74 THR A N 1
ATOM 518 C CA . THR A 1 74 ? 21.314 25.937 39.494 1.00 21.44 74 THR A CA 1
ATOM 519 C C . THR A 1 74 ? 21.345 26.723 38.183 1.00 22.02 74 THR A C 1
ATOM 520 O O . THR A 1 74 ? 20.510 27.605 37.966 1.00 21.14 74 THR A O 1
ATOM 524 N N . VAL A 1 75 ? 22.300 26.405 37.314 1.00 19.05 75 VAL A N 1
ATOM 525 C CA . VAL A 1 75 ? 22.403 27.079 36.026 1.00 24.27 75 VAL A CA 1
ATOM 526 C C . VAL A 1 75 ? 21.152 26.767 35.205 1.00 22.56 75 VAL A C 1
ATOM 527 O O . VAL A 1 75 ? 20.544 27.657 34.607 1.00 23.94 75 VAL A O 1
ATOM 531 N N . ALA A 1 76 ? 20.773 25.493 35.180 1.00 21.82 76 ALA A N 1
ATOM 532 C CA . ALA A 1 76 ? 19.587 25.072 34.441 1.00 21.81 76 ALA A CA 1
ATOM 533 C C . ALA A 1 76 ? 18.371 25.807 34.990 1.00 23.06 76 ALA A C 1
ATOM 534 O O . ALA A 1 76 ? 17.494 26.237 34.236 1.00 21.19 76 ALA A O 1
ATOM 536 N N . LEU A 1 77 ? 18.334 25.956 36.313 1.00 22.87 77 LEU A N 1
ATOM 537 C CA . LEU A 1 77 ? 17.229 26.631 36.981 1.00 23.10 77 LEU A CA 1
ATOM 538 C C . LEU A 1 77 ? 17.067 28.064 36.481 1.00 22.86 77 LEU A C 1
ATOM 539 O O . LEU A 1 77 ? 15.981 28.459 36.054 1.00 22.00 77 LEU A O 1
ATOM 544 N N . VAL A 1 78 ? 18.143 28.844 36.534 1.00 20.79 78 VAL A N 1
ATOM 545 C CA . VAL A 1 78 ? 18.061 30.233 36.098 1.00 21.71 78 VAL A CA 1
ATOM 546 C C . VAL A 1 78 ? 17.773 30.353 34.607 1.00 22.19 78 VAL A C 1
ATOM 547 O O . VAL A 1 78 ? 17.089 31.280 34.183 1.00 24.55 78 VAL A O 1
ATOM 559 N N . LEU A 1 80 ? 15.975 28.200 32.826 1.00 23.41 80 LEU A N 1
ATOM 560 C CA . LEU A 1 80 ? 14.558 27.873 32.659 1.00 22.74 80 LEU A CA 1
ATOM 561 C C . LEU A 1 80 ? 13.687 29.069 33.036 1.00 23.01 80 LEU A C 1
ATOM 562 O O . LEU A 1 80 ? 12.703 29.366 32.358 1.00 23.71 80 LEU A O 1
ATOM 567 N N . ARG A 1 81 ? 14.050 29.756 34.117 1.00 24.03 81 ARG A N 1
ATOM 568 C CA . ARG A 1 81 ? 13.305 30.931 34.561 1.00 24.48 81 ARG A CA 1
ATOM 569 C C . ARG A 1 81 ? 13.363 32.011 33.474 1.00 26.39 81 ARG A C 1
ATOM 570 O O . ARG A 1 81 ? 12.360 32.667 33.179 1.00 24.40 81 ARG A O 1
ATOM 578 N N . TYR A 1 82 ? 14.540 32.191 32.878 1.00 23.43 82 TYR A N 1
ATOM 579 C CA . TYR A 1 82 ? 14.705 33.185 31.815 1.00 24.17 82 TYR A CA 1
ATOM 580 C C . TYR A 1 82 ? 13.726 32.902 30.673 1.00 26.19 82 TYR A C 1
ATOM 581 O O . TYR A 1 82 ? 13.068 33.807 30.162 1.00 27.57 82 TYR A O 1
ATOM 590 N N . PHE A 1 83 ? 13.649 31.637 30.271 1.00 22.94 83 PHE A N 1
ATOM 591 C CA . PHE A 1 83 ? 12.771 31.226 29.185 1.00 23.68 83 PHE A CA 1
ATOM 592 C C . PHE A 1 83 ? 11.293 31.371 29.520 1.00 22.86 83 PHE A C 1
ATOM 593 O O . PHE A 1 83 ? 10.507 31.801 28.680 1.00 23.55 83 PHE A O 1
ATOM 601 N N . ILE A 1 84 ? 10.907 31.005 30.737 1.00 25.88 84 ILE A N 1
ATOM 602 C CA . ILE A 1 84 ? 9.512 31.140 31.132 1.00 30.04 84 ILE A CA 1
ATOM 603 C C . ILE A 1 84 ? 9.166 32.627 31.144 1.00 33.06 84 ILE A C 1
ATOM 604 O O . ILE A 1 84 ? 8.123 33.035 30.633 1.00 33.48 84 ILE A O 1
ATOM 609 N N . ASN A 1 85 ? 10.051 33.435 31.722 1.00 33.73 85 ASN A N 1
ATOM 610 C CA . ASN A 1 85 ? 9.837 34.878 31.771 1.00 34.61 85 ASN A CA 1
ATOM 611 C C . ASN A 1 85 ? 9.641 35.403 30.353 1.00 33.85 85 ASN A C 1
ATOM 612 O O . ASN A 1 85 ? 8.712 36.161 30.083 1.00 34.51 85 ASN A O 1
ATOM 617 N N . LYS A 1 86 ? 10.521 34.997 29.445 1.00 32.97 86 LYS A N 1
ATOM 618 C CA . LYS A 1 86 ? 10.422 35.445 28.064 1.00 34.52 86 LYS A CA 1
ATOM 619 C C . LYS A 1 86 ? 9.124 34.967 27.416 1.00 35.38 86 LYS A C 1
ATOM 620 O O . LYS A 1 86 ? 8.508 35.699 26.644 1.00 33.97 86 LYS A O 1
ATOM 626 N N . ALA A 1 87 ? 8.708 33.741 27.728 1.00 35.41 87 ALA A N 1
ATOM 627 C CA . ALA A 1 87 ? 7.475 33.198 27.160 1.00 37.34 87 ALA A CA 1
ATOM 628 C C . ALA A 1 87 ? 6.264 34.010 27.618 1.00 40.01 87 ALA A C 1
ATOM 629 O O . ALA A 1 87 ? 5.335 34.236 26.843 1.00 40.10 87 ALA A O 1
ATOM 631 N N . LYS A 1 88 ? 6.275 34.440 28.878 1.00 41.39 88 LYS A N 1
ATOM 632 C CA . LYS A 1 88 ? 5.179 35.237 29.422 1.00 44.05 88 LYS A CA 1
ATOM 633 C C . LYS A 1 88 ? 5.226 36.647 28.848 1.00 47.41 88 LYS A C 1
ATOM 634 O O . LYS A 1 88 ? 4.254 37.395 28.939 1.00 48.07 88 LYS A O 1
ATOM 640 N N . GLY A 1 89 ? 6.366 37.003 28.266 1.00 48.49 89 GLY A N 1
ATOM 641 C CA . GLY A 1 89 ? 6.527 38.333 27.711 1.00 51.18 89 GLY A CA 1
ATOM 642 C C . GLY A 1 89 ? 6.956 39.281 28.814 1.00 54.70 89 GLY A C 1
ATOM 643 O O . GLY A 1 89 ? 6.281 40.271 29.097 1.00 57.43 89 GLY A O 1
ATOM 644 N N . GLY A 1 90 ? 8.086 38.972 29.444 1.00 56.02 90 GLY A N 1
ATOM 645 C CA . GLY A 1 90 ? 8.586 39.801 30.526 1.00 56.00 90 GLY A CA 1
ATOM 646 C C . GLY A 1 90 ? 8.202 39.208 31.868 1.00 57.65 90 GLY A C 1
ATOM 647 O O . GLY A 1 90 ? 7.174 38.539 31.983 1.00 58.15 90 GLY A O 1
ATOM 656 N N . ASN A 1 92 ? 6.791 38.920 35.644 1.00 61.81 92 ASN A N 1
ATOM 657 C CA . ASN A 1 92 ? 5.664 39.479 36.379 1.00 61.29 92 ASN A CA 1
ATOM 658 C C . ASN A 1 92 ? 5.315 38.549 37.538 1.00 61.94 92 ASN A C 1
ATOM 659 O O . ASN A 1 92 ? 6.104 37.671 37.889 1.00 61.51 92 ASN A O 1
ATOM 664 N N . LEU A 1 93 ? 4.139 38.737 38.130 1.00 62.21 93 LEU A N 1
ATOM 665 C CA . LEU A 1 93 ? 3.720 37.905 39.255 1.00 62.66 93 LEU A CA 1
ATOM 666 C C . LEU A 1 93 ? 2.778 36.775 38.865 1.00 61.46 93 LEU A C 1
ATOM 667 O O . LEU A 1 93 ? 2.144 36.166 39.725 1.00 61.21 93 LEU A O 1
ATOM 672 N N . PHE A 1 94 ? 2.689 36.492 37.571 1.00 60.70 94 PHE A N 1
ATOM 673 C CA . PHE A 1 94 ? 1.822 35.422 37.094 1.00 60.72 94 PHE A CA 1
ATOM 674 C C . PHE A 1 94 ? 2.589 34.113 36.928 1.00 58.31 94 PHE A C 1
ATOM 675 O O . PHE A 1 94 ? 3.543 34.041 36.155 1.00 59.04 94 PHE A O 1
ATOM 683 N N . LYS A 1 95 ? 2.173 33.086 37.666 1.00 54.89 95 LYS A N 1
ATOM 684 C CA . LYS A 1 95 ? 2.809 31.774 37.592 1.00 52.56 95 LYS A CA 1
ATOM 685 C C . LYS A 1 95 ? 2.014 30.854 36.674 1.00 50.02 95 LYS A C 1
ATOM 686 O O . LYS A 1 95 ? 0.989 30.302 37.067 1.00 49.75 95 LYS A O 1
ATOM 692 N N . PRO A 1 96 ? 2.488 30.669 35.434 1.00 48.74 96 PRO A N 1
ATOM 693 C CA . PRO A 1 96 ? 1.811 29.812 34.458 1.00 47.08 96 PRO A CA 1
ATOM 694 C C . PRO A 1 96 ? 1.936 28.322 34.748 1.00 43.28 96 PRO A C 1
ATOM 695 O O . PRO A 1 96 ? 2.809 27.894 35.501 1.00 43.10 96 PRO A O 1
ATOM 699 N N . ARG A 1 97 ? 1.042 27.539 34.152 1.00 41.94 97 ARG A N 1
ATOM 700 C CA . ARG A 1 97 ? 1.076 26.093 34.311 1.00 41.54 97 ARG A CA 1
ATOM 701 C C . ARG A 1 97 ? 2.076 25.630 33.253 1.00 36.27 97 ARG A C 1
ATOM 702 O O . ARG A 1 97 ? 2.070 26.135 32.128 1.00 34.42 97 ARG A O 1
ATOM 710 N N . VAL A 1 98 ? 2.933 24.681 33.610 1.00 34.80 98 VAL A N 1
ATOM 711 C CA . VAL A 1 98 ? 3.961 24.214 32.686 1.00 35.71 98 VAL A CA 1
ATOM 712 C C . VAL A 1 98 ? 4.060 22.700 32.488 1.00 34.27 98 VAL A C 1
ATOM 713 O O . VAL A 1 98 ? 3.946 21.922 33.436 1.00 33.13 98 VAL A O 1
ATOM 717 N N . VAL A 1 99 ? 4.276 22.298 31.238 1.00 32.54 99 VAL A N 1
ATOM 718 C CA . VAL A 1 99 ? 4.442 20.889 30.892 1.00 31.98 99 VAL A CA 1
ATOM 719 C C . VAL A 1 99 ? 5.828 20.770 30.263 1.00 29.38 99 VAL A C 1
ATOM 720 O O . VAL A 1 99 ? 6.132 21.450 29.282 1.00 28.58 99 VAL A O 1
ATOM 724 N N . ILE A 1 100 ? 6.667 19.908 30.828 1.00 26.32 100 ILE A N 1
ATOM 725 C CA . ILE A 1 100 ? 8.027 19.744 30.332 1.00 26.25 100 ILE A CA 1
ATOM 726 C C . ILE A 1 100 ? 8.298 18.349 29.779 1.00 25.72 100 ILE A C 1
ATOM 727 O O . ILE A 1 100 ? 7.988 17.343 30.415 1.00 23.83 100 ILE A O 1
ATOM 732 N N . GLY A 1 101 ? 8.886 18.299 28.589 1.00 23.80 101 GLY A N 1
ATOM 733 C CA . GLY A 1 101 ? 9.198 17.022 27.976 1.00 23.82 101 GLY A CA 1
ATOM 734 C C . GLY A 1 101 ? 10.363 16.358 28.677 1.00 25.24 101 GLY A C 1
ATOM 735 O O . GLY A 1 101 ? 11.243 17.037 29.212 1.00 29.70 101 GLY A O 1
ATOM 736 N N . VAL A 1 102 ? 10.367 15.029 28.694 1.00 22.14 102 VAL A N 1
ATOM 737 C CA . VAL A 1 102 ? 11.440 14.281 29.334 1.00 20.14 102 VAL A CA 1
ATOM 738 C C . VAL A 1 102 ? 11.680 12.958 28.627 1.00 21.66 102 VAL A C 1
ATOM 739 O O . VAL A 1 102 ? 10.786 12.417 27.974 1.00 23.97 102 VAL A O 1
ATOM 743 N N . PRO A 1 103 ? 12.908 12.436 28.712 1.00 21.58 103 PRO A N 1
ATOM 744 C CA . PRO A 1 103 ? 13.160 11.154 28.054 1.00 24.07 103 PRO A CA 1
ATOM 745 C C . PRO A 1 103 ? 12.435 10.091 28.879 1.00 27.60 103 PRO A C 1
ATOM 746 O O . PRO A 1 103 ? 12.172 10.294 30.069 1.00 25.31 103 PRO A O 1
ATOM 750 N N . ILE A 1 104 ? 12.093 8.971 28.255 1.00 28.73 104 ILE A N 1
ATOM 751 C CA . ILE A 1 104 ? 11.387 7.915 28.967 1.00 27.75 104 ILE A CA 1
ATOM 752 C C . ILE A 1 104 ? 12.287 7.217 29.978 1.00 27.10 104 ILE A C 1
ATOM 753 O O . ILE A 1 104 ? 11.835 6.839 31.056 1.00 28.43 104 ILE A O 1
ATOM 758 N N . GLY A 1 105 ? 13.562 7.063 29.636 1.00 24.67 105 GLY A N 1
ATOM 759 C CA . GLY A 1 105 ? 14.495 6.399 30.534 1.00 30.25 105 GLY A CA 1
ATOM 760 C C . GLY A 1 105 ? 14.959 7.223 31.725 1.00 33.60 105 GLY A C 1
ATOM 761 O O . GLY A 1 105 ? 15.940 6.874 32.383 1.00 37.31 105 GLY A O 1
ATOM 762 N N . ILE A 1 106 ? 14.253 8.311 32.012 1.00 33.30 106 ILE A N 1
ATOM 763 C CA . ILE A 1 106 ? 14.601 9.188 33.128 1.00 35.66 106 ILE A CA 1
ATOM 764 C C . ILE A 1 106 ? 14.412 8.461 34.464 1.00 36.95 106 ILE A C 1
ATOM 765 O O . ILE A 1 106 ? 13.519 7.625 34.601 1.00 37.22 106 ILE A O 1
ATOM 770 N N . THR A 1 107 ? 15.256 8.774 35.442 1.00 36.78 107 THR A N 1
ATOM 771 C CA . THR A 1 107 ? 15.149 8.151 36.757 1.00 38.21 107 THR A CA 1
ATOM 772 C C . THR A 1 107 ? 14.197 8.964 37.634 1.00 40.61 107 THR A C 1
ATOM 773 O O . THR A 1 107 ? 13.804 10.078 37.275 1.00 38.48 107 THR A O 1
ATOM 777 N N . ASP A 1 108 ? 13.820 8.402 38.779 1.00 42.05 108 ASP A N 1
ATOM 778 C CA . ASP A 1 108 ? 12.916 9.091 39.693 1.00 41.61 108 ASP A CA 1
ATOM 779 C C . ASP A 1 108 ? 13.585 10.356 40.227 1.00 37.12 108 ASP A C 1
ATOM 780 O O . ASP A 1 108 ? 12.940 11.388 40.390 1.00 35.21 108 ASP A O 1
ATOM 785 N N . VAL A 1 109 ? 14.884 10.268 40.490 1.00 35.62 109 VAL A N 1
ATOM 786 C CA . VAL A 1 109 ? 15.638 11.409 40.989 1.00 38.44 109 VAL A CA 1
ATOM 787 C C . VAL A 1 109 ? 15.675 12.512 39.931 1.0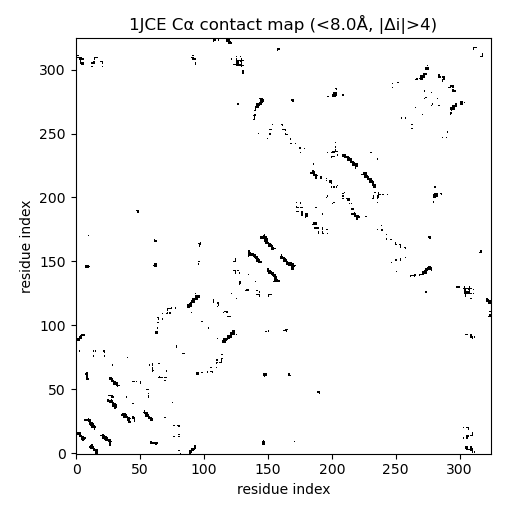0 38.35 109 VAL A C 1
ATOM 788 O O . VAL A 1 109 ? 15.290 13.654 40.198 1.00 37.44 109 VAL A O 1
ATOM 792 N N . GLU A 1 110 ? 16.142 12.166 38.733 1.00 34.63 110 GLU A N 1
ATOM 793 C CA . GLU A 1 110 ? 16.217 13.129 37.639 1.00 32.26 110 GLU A CA 1
ATOM 794 C C . GLU A 1 110 ? 14.838 13.741 37.449 1.00 31.79 110 GLU A C 1
ATOM 795 O O . GLU A 1 110 ? 14.688 14.936 37.180 1.00 31.76 110 GLU A O 1
ATOM 801 N N . ARG A 1 111 ? 13.828 12.903 37.616 1.00 28.74 111 ARG A N 1
ATOM 802 C CA . ARG A 1 111 ? 12.450 13.323 37.470 1.00 31.62 111 ARG A CA 1
ATOM 803 C C . ARG A 1 111 ? 12.080 14.354 38.536 1.00 34.14 111 ARG A C 1
ATOM 804 O O . ARG A 1 111 ? 11.379 15.329 38.256 1.00 33.36 111 ARG A O 1
ATOM 812 N N . ARG A 1 112 ? 12.562 14.142 39.757 1.00 33.90 112 ARG A N 1
ATOM 813 C CA . ARG A 1 112 ? 12.270 15.063 40.850 1.00 34.63 112 ARG A CA 1
ATOM 814 C C . ARG A 1 112 ? 12.959 16.409 40.647 1.00 31.11 112 ARG A C 1
ATOM 815 O O . ARG A 1 112 ? 12.411 17.458 40.995 1.00 29.47 112 ARG A O 1
ATOM 823 N N . ALA A 1 113 ? 14.161 16.376 40.081 1.00 27.28 113 ALA A N 1
ATOM 824 C CA . ALA A 1 113 ? 14.908 17.599 39.832 1.00 27.62 113 ALA A CA 1
ATOM 825 C C . ALA A 1 113 ? 14.174 18.521 38.856 1.00 29.48 113 ALA A C 1
ATOM 826 O O . ALA A 1 113 ? 14.066 19.723 39.096 1.00 29.42 113 ALA A O 1
ATOM 828 N N . ILE A 1 114 ? 13.655 17.962 37.764 1.00 30.41 114 ILE A N 1
ATOM 829 C CA . ILE A 1 114 ? 12.944 18.767 36.769 1.00 27.99 114 ILE A CA 1
ATOM 830 C C . ILE A 1 114 ? 11.649 19.364 37.316 1.00 29.51 114 ILE A C 1
ATOM 831 O O . ILE A 1 114 ? 11.270 20.481 36.953 1.00 26.23 114 ILE A O 1
ATOM 836 N N . LEU A 1 115 ? 10.965 18.623 38.183 1.00 31.53 115 LEU A N 1
ATOM 837 C CA . LEU A 1 115 ? 9.730 19.118 38.784 1.00 28.17 115 LEU A CA 1
ATOM 838 C C . LEU A 1 115 ? 10.082 20.254 39.750 1.00 27.88 115 LEU A C 1
ATOM 839 O O . LEU A 1 115 ? 9.398 21.277 39.790 1.00 29.56 115 LEU A O 1
ATOM 844 N N . ASP A 1 116 ? 11.154 20.076 40.521 1.00 27.63 116 ASP A N 1
ATOM 845 C CA . ASP A 1 116 ? 11.579 21.114 41.460 1.00 31.17 116 ASP A CA 1
ATOM 846 C C . ASP A 1 116 ? 11.972 22.367 40.682 1.00 31.21 116 ASP A C 1
ATOM 847 O O . ASP A 1 116 ? 11.543 23.473 41.010 1.00 32.56 116 ASP A O 1
ATOM 852 N N . ALA A 1 117 ? 12.785 22.180 39.646 1.00 30.04 117 ALA A N 1
ATOM 853 C CA . ALA A 1 117 ? 13.241 23.288 38.814 1.00 28.60 117 ALA A CA 1
ATOM 854 C C . ALA A 1 117 ? 12.059 24.058 38.232 1.00 28.15 117 ALA A C 1
ATOM 855 O O . ALA A 1 117 ? 12.045 25.290 38.246 1.00 27.75 117 ALA A O 1
ATOM 857 N N . GLY A 1 118 ? 11.070 23.329 37.724 1.00 29.19 118 GLY A N 1
ATOM 858 C CA . GLY A 1 118 ? 9.897 23.967 37.152 1.00 27.81 118 GLY A CA 1
ATOM 859 C C . GLY A 1 118 ? 9.214 24.873 38.162 1.00 30.12 118 GLY A C 1
ATOM 860 O O . GLY A 1 118 ? 8.798 25.985 37.836 1.00 30.05 118 GLY A O 1
ATOM 861 N N . LEU A 1 119 ? 9.098 24.394 39.396 1.00 31.07 119 LEU A N 1
ATOM 862 C CA . LEU A 1 119 ? 8.473 25.172 40.458 1.00 32.74 119 LEU A CA 1
ATOM 863 C C . LEU A 1 119 ? 9.357 26.343 40.878 1.00 31.10 119 LEU A C 1
ATOM 864 O O . LEU A 1 119 ? 8.876 27.466 41.011 1.00 31.31 119 LEU A O 1
ATOM 869 N N . GLU A 1 120 ? 10.646 26.082 41.084 1.00 28.81 120 GLU A N 1
ATOM 870 C CA . GLU A 1 120 ? 11.573 27.141 41.479 1.00 31.58 120 GLU A CA 1
ATOM 871 C C . GLU A 1 120 ? 11.695 28.214 40.409 1.00 30.94 120 GLU A C 1
ATOM 872 O O . GLU A 1 120 ? 11.904 29.383 40.721 1.00 31.99 120 GLU A O 1
ATOM 878 N N . ALA A 1 121 ? 11.573 27.807 39.149 1.00 31.42 121 ALA A N 1
ATOM 879 C CA . ALA A 1 121 ? 11.688 28.727 38.025 1.00 30.48 121 ALA A CA 1
ATOM 880 C C . ALA A 1 121 ? 10.477 29.639 37.877 1.00 34.03 121 ALA A C 1
ATOM 881 O O . ALA A 1 121 ? 10.502 30.576 37.081 1.00 35.91 121 ALA A O 1
ATOM 883 N N . GLY A 1 122 ? 9.416 29.367 38.630 1.00 35.55 122 GLY A N 1
ATOM 884 C CA . GLY A 1 122 ? 8.241 30.220 38.551 1.00 36.25 122 GLY A CA 1
ATOM 885 C C . GLY A 1 122 ? 6.951 29.627 38.006 1.00 38.20 122 GLY A C 1
ATOM 886 O O . GLY A 1 122 ? 6.076 30.370 37.557 1.00 41.31 122 GLY A O 1
ATOM 887 N N . ALA A 1 123 ? 6.818 28.306 38.035 1.00 36.89 123 ALA A N 1
ATOM 888 C CA . ALA A 1 123 ? 5.596 27.667 37.551 1.00 37.01 123 ALA A CA 1
ATOM 889 C C . ALA A 1 123 ? 4.671 27.366 38.728 1.00 36.85 123 ALA A C 1
ATOM 890 O O . ALA A 1 123 ? 5.128 26.918 39.779 1.00 36.94 123 ALA A O 1
ATOM 892 N N . SER A 1 124 ? 3.376 27.615 38.556 1.00 38.02 124 SER A N 1
ATOM 893 C CA . SER A 1 124 ? 2.409 27.338 39.617 1.00 38.38 124 SER A CA 1
ATOM 894 C C . SER A 1 124 ? 2.224 25.829 39.719 1.00 39.30 124 SER A C 1
ATOM 895 O O . SER A 1 124 ? 1.959 25.293 40.796 1.00 41.51 124 SER A O 1
ATOM 898 N N . LYS A 1 125 ? 2.377 25.148 38.588 1.00 39.85 125 LYS A N 1
ATOM 899 C CA . LYS A 1 125 ? 2.254 23.695 38.541 1.00 40.78 125 LYS A CA 1
ATOM 900 C C . LYS A 1 125 ? 3.018 23.125 37.349 1.00 37.78 125 LYS A C 1
ATOM 901 O O . LYS A 1 125 ? 3.003 23.695 36.258 1.00 35.28 125 LYS A O 1
ATOM 907 N N . VAL A 1 126 ? 3.689 21.999 37.566 1.00 36.76 126 VAL A N 1
ATOM 908 C CA . VAL A 1 126 ? 4.462 21.367 36.506 1.00 38.05 126 VAL A CA 1
ATOM 909 C C . VAL A 1 126 ? 4.005 19.942 36.204 1.00 37.76 126 VAL A C 1
ATOM 910 O O . VAL A 1 126 ? 3.615 19.203 37.104 1.00 35.73 126 VAL A O 1
ATOM 914 N N . PHE A 1 127 ? 4.061 19.577 34.925 1.00 36.65 127 PHE A N 1
ATOM 915 C CA . PHE A 1 127 ? 3.697 18.246 34.446 1.00 33.18 127 PHE A CA 1
ATOM 916 C C . PHE A 1 127 ? 4.840 17.741 33.567 1.00 32.47 127 PHE A C 1
ATOM 917 O O . PHE A 1 127 ? 5.456 18.521 32.842 1.00 32.35 127 PHE A O 1
ATOM 925 N N . LEU A 1 128 ? 5.122 16.444 33.617 1.00 30.81 128 LEU A N 1
ATOM 926 C CA . LEU A 1 128 ? 6.175 15.881 32.778 1.00 29.28 128 LEU A CA 1
ATOM 927 C C . LEU A 1 128 ? 5.534 14.972 31.733 1.00 30.60 128 LEU A C 1
ATOM 928 O O . LEU A 1 128 ? 4.685 14.145 32.068 1.00 30.90 128 LEU A O 1
ATOM 933 N N . ILE A 1 129 ? 5.924 15.131 30.472 1.00 29.21 129 ILE A N 1
ATOM 934 C CA . ILE A 1 129 ? 5.385 14.291 29.406 1.00 26.69 129 ILE A CA 1
ATOM 935 C C . ILE A 1 129 ? 6.544 13.659 28.647 1.00 27.52 129 ILE A C 1
ATOM 936 O O . ILE A 1 129 ? 7.529 14.337 28.345 1.00 28.43 129 ILE A O 1
ATOM 941 N N . GLU A 1 130 ? 6.436 12.364 28.351 1.00 23.48 130 GLU A N 1
ATOM 942 C CA . GLU A 1 130 ? 7.492 11.663 27.624 1.00 25.79 130 GLU A CA 1
ATOM 943 C C . GLU A 1 130 ? 7.707 12.294 26.246 1.00 25.00 130 GLU A C 1
ATOM 944 O O . GLU A 1 130 ? 6.748 12.643 25.562 1.00 26.46 130 GLU A O 1
ATOM 950 N N . GLU A 1 131 ? 8.969 12.427 25.851 1.00 25.05 131 GLU A N 1
ATOM 951 C CA . GLU A 1 131 ? 9.345 13.023 24.568 1.00 26.92 131 GLU A CA 1
ATOM 952 C C . GLU A 1 131 ? 8.532 12.553 23.361 1.00 24.55 131 GLU A C 1
ATOM 953 O O . GLU A 1 131 ? 7.835 13.345 22.729 1.00 22.85 131 GLU A O 1
ATOM 959 N N . PRO A 1 132 ? 8.618 11.255 23.019 1.00 24.30 132 PRO A N 1
ATOM 960 C CA . PRO A 1 132 ? 7.868 10.748 21.863 1.00 23.65 132 PRO A CA 1
ATOM 961 C C . PRO A 1 132 ? 6.362 10.976 21.916 1.00 19.75 132 PRO A C 1
ATOM 962 O O . PRO A 1 132 ? 5.734 11.176 20.878 1.00 17.88 132 PRO A O 1
ATOM 974 N N . ALA A 1 134 ? 4.827 13.540 23.351 1.00 24.58 134 ALA A N 1
ATOM 975 C CA . ALA A 1 134 ? 4.640 14.953 23.031 1.00 23.43 134 ALA A CA 1
ATOM 976 C C . ALA A 1 134 ? 4.806 15.159 21.522 1.00 21.48 134 ALA A C 1
ATOM 977 O O . ALA A 1 134 ? 4.049 15.901 20.895 1.00 22.70 134 ALA A O 1
ATOM 979 N N . ALA A 1 135 ? 5.792 14.488 20.937 1.00 20.60 135 ALA A N 1
ATOM 980 C CA . ALA A 1 135 ? 6.037 14.614 19.505 1.00 21.60 135 ALA A CA 1
ATOM 981 C C . ALA A 1 135 ? 4.860 14.083 18.695 1.00 23.29 135 ALA A C 1
ATOM 982 O O . ALA A 1 135 ? 4.518 14.643 17.652 1.00 23.05 135 ALA A O 1
ATOM 984 N N . ALA A 1 136 ? 4.242 13.003 19.170 1.00 21.70 136 ALA A N 1
ATOM 985 C CA . ALA A 1 136 ? 3.108 12.412 18.461 1.00 20.37 136 ALA A CA 1
ATOM 986 C C . ALA A 1 136 ? 1.913 13.359 18.501 1.00 18.33 136 ALA A C 1
ATOM 987 O O . ALA A 1 136 ? 1.263 13.597 17.484 1.00 22.91 136 ALA A O 1
ATOM 989 N N . ILE A 1 137 ? 1.627 13.900 19.679 1.00 20.21 137 ILE A N 1
ATOM 990 C CA . ILE A 1 137 ? 0.522 14.838 19.830 1.00 22.83 137 ILE A CA 1
ATOM 991 C C . ILE A 1 137 ? 0.786 16.102 19.003 1.00 25.44 137 ILE A C 1
ATOM 992 O O . ILE A 1 137 ? -0.110 16.609 18.323 1.00 26.88 137 ILE A O 1
ATOM 997 N N . GLY A 1 138 ? 2.022 16.596 19.055 1.00 25.45 138 GLY A N 1
ATOM 998 C CA . GLY A 1 138 ? 2.379 17.791 18.310 1.00 23.11 138 GLY A CA 1
ATOM 999 C C . GLY A 1 138 ? 2.289 17.619 16.804 1.00 25.89 138 GLY A C 1
ATOM 1000 O O . GLY A 1 138 ? 2.228 18.599 16.060 1.00 26.34 138 GLY A O 1
ATOM 1001 N N . SER A 1 139 ? 2.286 16.370 16.350 1.00 26.06 139 SER A N 1
ATOM 1002 C CA . SER A 1 139 ? 2.196 16.069 14.926 1.00 26.81 139 SER A CA 1
ATOM 1003 C C . SER A 1 139 ? 0.823 15.492 14.566 1.00 26.93 139 SER A C 1
ATOM 1004 O O . SER A 1 139 ? 0.639 14.944 13.483 1.00 29.34 139 SER A O 1
ATOM 1007 N N . ASN A 1 140 ? -0.128 15.619 15.486 1.00 27.08 140 ASN A N 1
ATOM 1008 C CA . ASN A 1 140 ? -1.493 15.126 15.295 1.00 28.85 140 ASN A CA 1
ATOM 1009 C C . ASN A 1 140 ? -1.597 13.665 14.875 1.00 26.34 140 ASN A C 1
ATOM 1010 O O . ASN A 1 140 ? -2.237 13.353 13.872 1.00 24.93 140 ASN A O 1
ATOM 1015 N N . LEU A 1 141 ? -1.002 12.762 15.646 1.00 25.92 141 LEU A N 1
ATOM 1016 C CA . LEU A 1 141 ? -1.047 11.349 15.288 1.00 28.31 141 LEU A CA 1
ATOM 1017 C C . LEU A 1 141 ? -2.161 10.489 15.911 1.00 28.91 141 LEU A C 1
ATOM 1018 O O . LEU A 1 141 ? -2.090 9.266 15.851 1.00 33.19 141 LEU A O 1
ATOM 1023 N N . ASN A 1 142 ? -3.186 11.111 16.485 1.00 30.90 142 ASN A N 1
ATOM 1024 C CA . ASN A 1 142 ? -4.301 10.368 17.106 1.00 32.66 142 ASN A CA 1
ATOM 1025 C C . ASN A 1 142 ? -3.810 9.289 18.075 1.00 28.76 142 ASN A C 1
ATOM 1026 O O . ASN A 1 142 ? -4.117 8.100 17.936 1.00 28.91 142 ASN A O 1
ATOM 1031 N N . VAL A 1 143 ? -3.057 9.731 19.073 1.00 23.34 143 VAL A N 1
ATOM 1032 C CA . VAL A 1 143 ? -2.473 8.852 20.075 1.00 23.49 143 VAL A CA 1
ATOM 1033 C C . VAL A 1 143 ? -3.471 8.141 20.983 1.00 23.18 143 VAL A C 1
ATOM 1034 O O . VAL A 1 143 ? -3.125 7.155 21.634 1.00 25.05 143 VAL A O 1
ATOM 1038 N N . GLU A 1 144 ? -4.705 8.628 21.029 1.00 23.14 144 GLU A N 1
ATOM 1039 C CA . GLU A 1 144 ? -5.707 8.018 21.895 1.00 26.39 144 GLU A CA 1
ATOM 1040 C C . GLU A 1 144 ? -6.369 6.788 21.288 1.00 24.11 144 GLU A C 1
ATOM 1041 O O . GLU A 1 144 ? -7.077 6.056 21.975 1.00 23.12 144 GLU A O 1
ATOM 1047 N N . GLU A 1 145 ? -6.119 6.544 20.009 1.00 22.60 145 GLU A N 1
ATOM 1048 C CA . GLU A 1 145 ? -6.701 5.386 19.343 1.00 24.77 145 GLU A CA 1
ATOM 1049 C C . GLU A 1 145 ? -5.871 4.125 19.557 1.00 25.13 145 GLU A C 1
ATOM 1050 O O . GLU A 1 145 ? -4.664 4.193 19.803 1.00 21.87 145 GLU A O 1
ATOM 1056 N N . PRO A 1 146 ? -6.520 2.951 19.477 1.00 24.10 146 PRO A N 1
ATOM 1057 C CA . PRO A 1 146 ? -5.854 1.658 19.651 1.00 20.85 146 PRO A CA 1
ATOM 1058 C C . PRO A 1 146 ? -5.213 1.271 18.315 1.00 22.28 146 PRO A C 1
ATOM 1059 O O . PRO A 1 146 ? -5.634 0.318 17.648 1.00 21.58 146 PRO A O 1
ATOM 1063 N N . SER A 1 147 ? -4.207 2.040 17.923 1.00 22.87 147 SER A N 1
ATOM 1064 C CA . SER A 1 147 ? -3.500 1.807 16.672 1.00 26.56 147 SER A CA 1
ATOM 1065 C C . SER A 1 147 ? -2.004 1.900 16.929 1.00 25.41 147 SER A C 1
ATOM 1066 O O . SER A 1 147 ? -1.523 2.907 17.441 1.00 28.90 147 SER A O 1
ATOM 1069 N N . GLY A 1 148 ? -1.273 0.847 16.574 1.00 25.97 148 GLY A N 1
ATOM 1070 C CA . GLY A 1 148 ? 0.165 0.830 16.783 1.00 26.09 148 GLY A CA 1
ATOM 1071 C C . GLY A 1 148 ? 0.899 1.971 16.102 1.00 28.09 148 GLY A C 1
ATOM 1072 O O . GLY A 1 148 ? 0.979 2.028 14.874 1.00 27.79 148 GLY A O 1
ATOM 1073 N N . ASN A 1 149 ? 1.446 2.882 16.898 1.00 25.39 149 ASN A N 1
ATOM 1074 C CA . ASN A 1 149 ? 2.175 4.019 16.353 1.00 25.17 149 ASN A CA 1
ATOM 1075 C C . ASN A 1 149 ? 3.596 4.073 16.902 1.00 23.16 149 ASN A C 1
ATOM 1076 O O . ASN A 1 149 ? 3.818 4.525 18.030 1.00 23.34 149 ASN A O 1
ATOM 1089 N N . VAL A 1 151 ? 7.124 5.639 17.221 1.00 14.74 151 VAL A N 1
ATOM 1090 C CA . VAL A 1 151 ? 7.792 6.914 17.028 1.00 18.09 151 VAL A CA 1
ATOM 1091 C C . VAL A 1 151 ? 9.264 6.813 17.424 1.00 20.52 151 VAL A C 1
ATOM 1092 O O . VAL A 1 151 ? 9.607 6.235 18.458 1.00 19.93 151 VAL A O 1
ATOM 1096 N N . VAL A 1 152 ? 10.129 7.352 16.576 1.00 20.30 152 VAL A N 1
ATOM 1097 C CA . VAL A 1 152 ? 11.557 7.371 16.839 1.00 17.24 152 VAL A CA 1
ATOM 1098 C C . VAL A 1 152 ? 11.913 8.847 16.921 1.00 17.06 152 VAL A C 1
ATOM 1099 O O . VAL A 1 152 ? 11.935 9.546 15.905 1.00 14.41 152 VAL A O 1
ATOM 1103 N N . ASP A 1 153 ? 12.172 9.318 18.134 1.00 14.67 153 ASP A N 1
ATOM 1104 C CA . ASP A 1 153 ? 12.509 10.718 18.371 1.00 14.69 153 ASP A CA 1
ATOM 1105 C C . ASP A 1 153 ? 13.974 10.854 18.761 1.00 18.30 153 ASP A C 1
ATOM 1106 O O . ASP A 1 153 ? 14.413 10.315 19.781 1.00 18.75 153 ASP A O 1
ATOM 1111 N N . ILE A 1 154 ? 14.728 11.578 17.944 1.00 17.78 154 ILE A N 1
ATOM 1112 C CA . ILE A 1 154 ? 16.147 11.778 18.197 1.00 18.80 154 ILE A CA 1
ATOM 1113 C C . ILE A 1 154 ? 16.451 13.248 18.431 1.00 19.57 154 ILE A C 1
ATOM 1114 O O . ILE A 1 154 ? 16.326 14.077 17.521 1.00 15.55 154 ILE A O 1
ATOM 1119 N N . GLY A 1 155 ? 16.836 13.570 19.661 1.00 15.34 155 GLY A N 1
ATOM 1120 C CA . GLY A 1 155 ? 17.149 14.949 19.990 1.00 14.81 155 GLY A CA 1
ATOM 1121 C C . GLY A 1 155 ? 18.642 15.164 20.110 1.00 15.30 155 GLY A C 1
ATOM 1122 O O . GLY A 1 155 ? 19.435 14.487 19.448 1.00 17.32 155 GLY A O 1
ATOM 1123 N N . GLY A 1 156 ? 19.039 16.111 20.953 1.00 16.08 156 GLY A N 1
ATOM 1124 C CA . GLY A 1 156 ? 20.457 16.355 21.141 1.00 18.37 156 GLY A CA 1
ATOM 1125 C C . GLY A 1 156 ? 21.039 15.423 22.195 1.00 17.67 156 GLY A C 1
ATOM 1126 O O . GLY A 1 156 ? 22.207 15.040 22.132 1.00 16.66 156 GLY A O 1
ATOM 1127 N N . GLY A 1 157 ? 20.231 15.031 23.173 1.00 15.79 157 GLY A N 1
ATOM 1128 C CA . GLY A 1 157 ? 20.773 14.172 24.212 1.00 14.61 157 GLY A CA 1
ATOM 1129 C C . GLY A 1 157 ? 20.331 12.723 24.221 1.00 16.93 157 GLY A C 1
ATOM 1130 O O . GLY A 1 157 ? 21.048 11.852 24.723 1.00 15.69 157 GLY A O 1
ATOM 1131 N N . THR A 1 158 ? 19.168 12.448 23.646 1.00 12.35 158 THR A N 1
ATOM 1132 C CA . THR A 1 158 ? 18.641 11.098 23.665 1.00 15.54 158 THR A CA 1
ATOM 1133 C C . THR A 1 158 ? 17.936 10.610 22.395 1.00 14.54 158 THR A C 1
ATOM 1134 O O . THR A 1 158 ? 17.391 11.403 21.627 1.00 13.34 158 THR A O 1
ATOM 1138 N N . THR A 1 159 ? 17.959 9.294 22.194 1.00 13.42 159 THR A N 1
ATOM 1139 C CA . THR A 1 159 ? 17.248 8.658 21.087 1.00 16.36 159 THR A CA 1
ATOM 1140 C C . THR A 1 159 ? 16.158 7.840 21.778 1.00 18.57 159 THR A C 1
ATOM 1141 O O . THR A 1 159 ? 16.450 6.953 22.585 1.00 18.11 159 THR A O 1
ATOM 1145 N N . GLU A 1 160 ? 14.905 8.160 21.476 1.00 16.01 160 GLU A N 1
ATOM 1146 C CA . GLU A 1 160 ? 13.762 7.488 22.082 1.00 18.79 160 GLU A CA 1
ATOM 1147 C C . GLU A 1 160 ? 12.956 6.717 21.042 1.00 20.98 160 GLU A C 1
ATOM 1148 O O . GLU A 1 160 ? 12.622 7.264 19.988 1.00 19.88 160 GLU A O 1
ATOM 1154 N N . VAL A 1 161 ? 12.650 5.455 21.336 1.00 19.63 161 VAL A N 1
ATOM 1155 C CA . VAL A 1 161 ? 11.825 4.641 20.447 1.00 18.33 161 VAL A CA 1
ATOM 1156 C C . VAL A 1 161 ? 10.619 4.202 21.276 1.00 20.26 161 VAL A C 1
ATOM 1157 O O . VAL A 1 161 ? 10.774 3.556 22.311 1.00 18.20 161 VAL A O 1
ATOM 1161 N N . ALA A 1 162 ? 9.417 4.547 20.828 1.00 19.87 162 ALA A N 1
ATOM 1162 C CA . ALA A 1 162 ? 8.221 4.185 21.580 1.00 19.79 162 ALA A CA 1
ATOM 1163 C C . ALA A 1 162 ? 7.040 3.762 20.719 1.00 18.81 162 ALA A C 1
ATOM 1164 O O . ALA A 1 162 ? 6.804 4.320 19.647 1.00 15.53 162 ALA A O 1
ATOM 1166 N N . VAL A 1 163 ? 6.301 2.768 21.202 1.00 17.01 163 VAL A N 1
ATOM 1167 C CA . VAL A 1 163 ? 5.108 2.301 20.508 1.00 16.98 163 VAL A CA 1
ATOM 1168 C C . VAL A 1 163 ? 3.936 2.891 21.287 1.00 16.65 163 VAL A C 1
ATOM 1169 O O . VAL A 1 163 ? 3.716 2.550 22.449 1.00 19.80 163 VAL A O 1
ATOM 1173 N N . ILE A 1 164 ? 3.199 3.787 20.643 1.00 16.64 164 ILE A N 1
ATOM 1174 C CA . ILE A 1 164 ? 2.071 4.458 21.266 1.00 16.03 164 ILE A CA 1
ATOM 1175 C C . ILE A 1 164 ? 0.734 3.831 20.902 1.00 19.01 164 ILE A C 1
ATOM 1176 O O . ILE A 1 164 ? 0.503 3.439 19.754 1.00 19.05 164 ILE A O 1
ATOM 1181 N N . SER A 1 165 ? -0.139 3.740 21.899 1.00 17.73 165 SER A N 1
ATOM 1182 C CA . SER A 1 165 ? -1.465 3.176 21.729 1.00 18.08 165 SER A CA 1
ATOM 1183 C C . SER A 1 165 ? -2.343 3.580 22.906 1.00 19.37 165 SER A C 1
ATOM 1184 O O . SER A 1 165 ? -1.918 3.509 24.059 1.00 20.43 165 SER A O 1
ATOM 1187 N N . LEU A 1 166 ? -3.559 4.022 22.609 1.00 18.68 166 LEU A N 1
ATOM 1188 C CA . LEU A 1 166 ? -4.509 4.406 23.647 1.00 21.81 166 LEU A CA 1
ATOM 1189 C C . LEU A 1 166 ? -3.992 5.430 24.665 1.00 21.60 166 LEU A C 1
ATOM 1190 O O . LEU A 1 166 ? -4.144 5.244 25.870 1.00 21.56 166 LEU A O 1
ATOM 1195 N N . GLY A 1 167 ? -3.381 6.506 24.174 1.00 23.55 167 GLY A N 1
ATOM 1196 C CA . GLY A 1 167 ? -2.889 7.557 25.054 1.00 21.92 167 GLY A CA 1
ATOM 1197 C C . GLY A 1 167 ? -1.726 7.202 25.961 1.00 23.30 167 GLY A C 1
ATOM 1198 O O . GLY A 1 167 ? -1.433 7.929 26.915 1.00 23.38 167 GLY A O 1
ATOM 1199 N N . SER A 1 168 ? -1.052 6.094 25.675 1.00 21.61 168 SER A N 1
ATOM 1200 C CA . SER A 1 168 ? 0.079 5.692 26.499 1.00 25.32 168 SER A CA 1
ATOM 1201 C C . SER A 1 168 ? 1.151 4.991 25.680 1.00 23.08 168 SER A C 1
ATOM 1202 O O . SER A 1 168 ? 0.950 4.666 24.508 1.00 21.30 168 SER A O 1
ATOM 1205 N N . ILE A 1 169 ? 2.297 4.769 26.305 1.00 19.54 169 ILE A N 1
ATOM 1206 C CA . ILE A 1 169 ? 3.397 4.088 25.644 1.00 22.85 169 ILE A CA 1
ATOM 1207 C C . ILE A 1 169 ? 3.353 2.626 26.078 1.00 22.36 169 ILE A C 1
ATOM 1208 O O . ILE A 1 169 ? 3.364 2.331 27.271 1.00 22.43 169 ILE A O 1
ATOM 1213 N N . VAL A 1 170 ? 3.291 1.717 25.107 1.00 19.02 170 VAL A N 1
ATOM 1214 C CA . VAL A 1 170 ? 3.228 0.289 25.400 1.00 18.06 170 VAL A CA 1
ATOM 1215 C C . VAL A 1 170 ? 4.604 -0.324 25.589 1.00 19.38 170 VAL A C 1
ATOM 1216 O O . VAL A 1 170 ? 4.835 -1.053 26.552 1.00 20.38 170 VAL A O 1
ATOM 1220 N N . THR A 1 171 ? 5.513 -0.042 24.665 1.00 16.63 171 THR A N 1
ATOM 1221 C CA . THR A 1 171 ? 6.873 -0.564 24.752 1.00 21.96 171 THR A CA 1
ATOM 1222 C C . THR A 1 171 ? 7.828 0.552 24.346 1.00 20.44 171 THR A C 1
ATOM 1223 O O . THR A 1 171 ? 7.448 1.466 23.612 1.00 18.45 171 THR A O 1
ATOM 1227 N N . TRP A 1 172 ? 9.065 0.484 24.816 1.00 19.05 172 TRP A N 1
ATOM 1228 C CA . TRP A 1 172 ? 10.022 1.536 24.499 1.00 19.49 172 TRP A CA 1
ATOM 1229 C C . TRP A 1 172 ? 11.460 1.187 24.835 1.00 19.67 172 TRP A C 1
ATOM 1230 O O . TRP A 1 172 ? 11.733 0.252 25.588 1.00 17.85 172 TRP A O 1
ATOM 1241 N N . GLU A 1 173 ? 12.366 1.966 24.255 1.00 19.31 173 GLU A N 1
ATOM 1242 C CA . GLU A 1 173 ? 13.800 1.865 24.490 1.00 20.90 173 GLU A CA 1
ATOM 1243 C C . GLU A 1 173 ? 14.247 3.311 24.530 1.00 22.80 173 GLU A C 1
ATOM 1244 O O . GLU A 1 173 ? 13.719 4.146 23.791 1.00 20.55 173 GLU A O 1
ATOM 1250 N N . SER A 1 174 ? 15.204 3.609 25.400 1.00 23.30 174 SER A N 1
ATOM 1251 C CA . SER A 1 174 ? 15.713 4.963 25.545 1.00 23.37 174 SER A CA 1
ATOM 1252 C C . SER A 1 174 ? 17.219 4.905 25.753 1.00 24.05 174 SER A C 1
ATOM 1253 O O . SER A 1 174 ? 17.685 4.375 26.757 1.00 23.86 174 SER A O 1
ATOM 1256 N N . ILE A 1 175 ? 17.980 5.429 24.794 1.00 21.26 175 ILE A N 1
ATOM 1257 C CA . ILE A 1 175 ? 19.433 5.431 24.904 1.00 21.91 175 ILE A CA 1
ATOM 1258 C C . ILE A 1 175 ? 19.978 6.855 24.876 1.00 22.05 175 ILE A C 1
ATOM 1259 O O . ILE A 1 175 ? 19.428 7.734 24.205 1.00 19.83 175 ILE A O 1
ATOM 1264 N N . ARG A 1 176 ? 21.061 7.076 25.614 1.00 20.49 176 ARG A N 1
ATOM 1265 C CA . ARG A 1 176 ? 21.674 8.394 25.704 1.00 23.68 176 ARG A CA 1
ATOM 1266 C C . ARG A 1 176 ? 22.687 8.651 24.601 1.00 24.25 176 ARG A C 1
ATOM 1267 O O . ARG A 1 176 ? 23.729 9.258 24.830 1.00 26.73 176 ARG A O 1
ATOM 1275 N N . ILE A 1 177 ? 22.368 8.174 23.403 1.00 23.56 177 ILE A N 1
ATOM 1276 C CA . ILE A 1 177 ? 23.221 8.355 22.240 1.00 20.05 177 ILE A CA 1
ATOM 1277 C C . ILE A 1 177 ? 22.366 9.083 21.204 1.00 21.23 177 ILE A C 1
ATOM 1278 O O . ILE A 1 177 ? 21.376 8.534 20.704 1.00 19.03 177 ILE A O 1
ATOM 1283 N N . ALA A 1 178 ? 22.733 10.328 20.907 1.00 17.30 178 ALA A N 1
ATOM 1284 C CA . ALA A 1 178 ? 21.986 11.136 19.952 1.00 20.41 178 ALA A CA 1
ATOM 1285 C C . ALA A 1 178 ? 22.839 12.256 19.339 1.00 19.76 178 ALA A C 1
ATOM 1286 O O . ALA A 1 178 ? 24.029 12.075 19.089 1.00 22.49 178 ALA A O 1
ATOM 1288 N N . GLY A 1 179 ? 22.221 13.411 19.108 1.00 19.35 179 GLY A N 1
ATOM 1289 C CA . GLY A 1 179 ? 22.922 14.538 18.507 1.00 17.63 179 GLY A CA 1
ATOM 1290 C C . GLY A 1 179 ? 24.276 14.907 19.095 1.00 17.36 179 GLY A C 1
ATOM 1291 O O . GLY A 1 179 ? 25.236 15.122 18.348 1.00 15.72 179 GLY A O 1
ATOM 1292 N N . ASP A 1 180 ? 24.361 15.004 20.420 1.00 16.48 180 ASP A N 1
ATOM 1293 C CA . ASP A 1 180 ? 25.625 15.349 21.069 1.00 18.84 180 ASP A CA 1
ATOM 1294 C C . ASP A 1 180 ? 26.706 14.334 20.728 1.00 20.38 180 ASP A C 1
ATOM 1295 O O . ASP A 1 180 ? 27.866 14.695 20.501 1.00 19.82 180 ASP A O 1
ATOM 1300 N N . GLU A 1 181 ? 26.325 13.060 20.690 1.00 17.65 181 GLU A N 1
ATOM 1301 C CA . GLU A 1 181 ? 27.280 12.006 20.379 1.00 16.30 181 GLU A CA 1
ATOM 1302 C C . GLU A 1 181 ? 27.707 12.045 18.911 1.00 14.91 181 GLU A C 1
ATOM 1303 O O . GLU A 1 181 ? 28.773 11.550 18.554 1.00 15.83 181 GLU A O 1
ATOM 1317 N N . ASP A 1 183 ? 28.125 14.935 17.189 1.00 16.92 183 ASP A N 1
ATOM 1318 C CA . ASP A 1 183 ? 29.098 16.028 17.177 1.00 19.44 183 ASP A CA 1
ATOM 1319 C C . ASP A 1 183 ? 30.445 15.489 17.673 1.00 19.60 183 ASP A C 1
ATOM 1320 O O . ASP A 1 183 ? 31.481 15.674 17.031 1.00 20.12 183 ASP A O 1
ATOM 1325 N N . GLU A 1 184 ? 30.420 14.822 18.826 1.00 18.09 184 GLU A N 1
ATOM 1326 C CA . GLU A 1 184 ? 31.633 14.258 19.426 1.00 17.85 184 GLU A CA 1
ATOM 1327 C C . GLU A 1 184 ? 32.323 13.264 18.493 1.00 18.39 184 GLU A C 1
ATOM 1328 O O . GLU A 1 184 ? 33.543 13.230 18.407 1.00 20.67 184 GLU A O 1
ATOM 1334 N N . ALA A 1 185 ? 31.535 12.456 17.794 1.00 15.63 185 ALA A N 1
ATOM 1335 C CA . ALA A 1 185 ? 32.089 11.473 16.868 1.00 15.45 185 ALA A CA 1
ATOM 1336 C C . ALA A 1 185 ? 32.889 12.159 15.759 1.00 14.15 185 ALA A C 1
ATOM 1337 O O . ALA A 1 185 ? 33.909 11.640 15.300 1.00 14.96 185 ALA A O 1
ATOM 1339 N N . ILE A 1 186 ? 32.423 13.325 15.323 1.00 16.12 186 ILE A N 1
ATOM 1340 C CA . ILE A 1 186 ? 33.118 14.066 14.276 1.00 15.97 186 ILE A CA 1
ATOM 1341 C C . ILE A 1 186 ? 34.407 14.692 14.836 1.00 16.00 186 ILE A C 1
ATOM 1342 O O . ILE A 1 186 ? 35.453 14.650 14.186 1.00 15.02 186 ILE A O 1
ATOM 1347 N N . VAL A 1 187 ? 34.332 15.258 16.041 1.00 14.40 187 VAL A N 1
ATOM 1348 C CA . VAL A 1 187 ? 35.512 15.846 16.684 1.00 15.00 187 VAL A CA 1
ATOM 1349 C C . VAL A 1 187 ? 36.595 14.759 16.783 1.00 18.53 187 VAL A C 1
ATOM 1350 O O . VAL A 1 187 ? 37.749 14.959 16.390 1.00 15.51 187 VAL A O 1
ATOM 1354 N N . GLN A 1 188 ? 36.199 13.603 17.304 1.00 18.90 188 GLN A N 1
ATOM 1355 C CA . GLN A 1 188 ? 37.104 12.475 17.483 1.00 19.05 188 GLN A CA 1
ATOM 1356 C C . GLN A 1 188 ? 37.685 11.974 16.167 1.00 17.29 188 GLN A C 1
ATOM 1357 O O . GLN A 1 188 ? 38.873 11.657 16.085 1.00 17.72 188 GLN A O 1
ATOM 1363 N N . TYR A 1 189 ? 36.847 11.889 15.139 1.00 16.24 189 TYR A N 1
ATOM 1364 C CA . TYR A 1 189 ? 37.306 11.427 13.835 1.00 16.50 189 TYR A CA 1
ATOM 1365 C C . TYR A 1 189 ? 38.392 12.347 13.273 1.00 17.49 189 TYR A C 1
ATOM 1366 O O . TYR A 1 189 ? 39.429 11.879 12.802 1.00 17.57 189 TYR A O 1
ATOM 1375 N N . VAL A 1 190 ? 38.151 13.655 13.310 1.00 18.08 190 VAL A N 1
ATOM 1376 C CA . VAL A 1 190 ? 39.130 14.605 12.787 1.00 19.89 190 VAL A CA 1
ATOM 1377 C C . VAL A 1 190 ? 40.447 14.548 13.573 1.00 19.89 190 VAL A C 1
ATOM 1378 O O . VAL A 1 190 ? 41.529 14.635 12.991 1.00 18.27 190 VAL A O 1
ATOM 1382 N N . ARG A 1 191 ? 40.356 14.397 14.890 1.00 18.73 191 ARG A N 1
ATOM 1383 C CA . ARG A 1 191 ? 41.559 14.312 15.718 1.00 19.89 191 ARG A CA 1
ATOM 1384 C C . ARG A 1 191 ? 42.373 13.052 15.410 1.00 20.49 191 ARG A C 1
ATOM 1385 O O . ARG A 1 191 ? 43.588 13.115 15.234 1.00 21.86 191 ARG A O 1
ATOM 1393 N N . GLU A 1 192 ? 41.700 11.908 15.347 1.00 21.73 192 GLU A N 1
ATOM 1394 C CA . GLU A 1 192 ? 42.378 10.640 15.089 1.0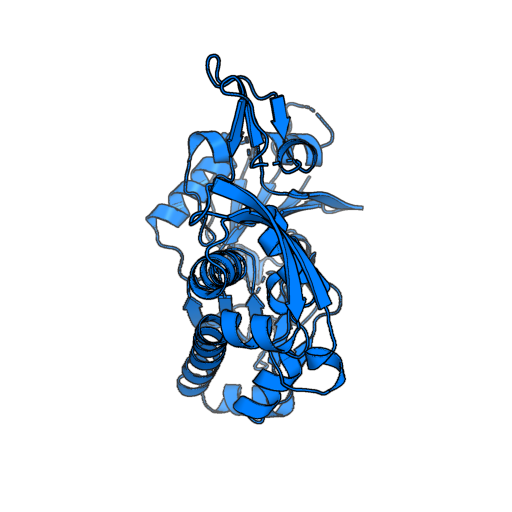0 22.52 192 GLU A CA 1
ATOM 1395 C C . GLU A 1 192 ? 42.913 10.497 13.664 1.00 23.56 192 GLU A C 1
ATOM 1396 O O . GLU A 1 192 ? 43.997 9.946 13.455 1.00 21.51 192 GLU A O 1
ATOM 1402 N N . THR A 1 193 ? 42.164 11.000 12.688 1.00 19.13 193 THR A N 1
ATOM 1403 C CA . THR A 1 193 ? 42.575 10.894 11.294 1.00 18.65 193 THR A CA 1
ATOM 1404 C C . THR A 1 193 ? 43.593 11.948 10.845 1.00 20.72 193 THR A C 1
ATOM 1405 O O . THR A 1 193 ? 44.609 11.612 10.234 1.00 18.11 193 THR A O 1
ATOM 1409 N N . TYR A 1 194 ? 43.333 13.217 11.160 1.00 20.46 194 TYR A N 1
ATOM 1410 C CA . TYR A 1 194 ? 44.221 14.299 10.731 1.00 18.11 194 TYR A CA 1
ATOM 1411 C C . TYR A 1 194 ? 45.097 14.923 11.816 1.00 20.48 194 TYR A C 1
ATOM 1412 O O . TYR A 1 194 ? 45.940 15.776 11.517 1.00 17.84 194 TYR A O 1
ATOM 1421 N N . ARG A 1 195 ? 44.898 14.504 13.066 1.00 19.55 195 ARG A N 1
ATOM 1422 C CA . ARG A 1 195 ? 45.671 15.030 14.190 1.00 22.78 195 ARG A CA 1
ATOM 1423 C C . ARG A 1 195 ? 45.327 16.500 14.420 1.00 23.72 195 ARG A C 1
ATOM 1424 O O . ARG A 1 195 ? 46.164 17.283 14.877 1.00 23.70 195 ARG A O 1
ATOM 1432 N N . VAL A 1 196 ? 44.090 16.872 14.101 1.00 19.63 196 VAL A N 1
ATOM 1433 C CA . VAL A 1 196 ? 43.649 18.249 14.268 1.00 14.52 196 VAL A CA 1
ATOM 1434 C C . VAL A 1 196 ? 42.550 18.354 15.310 1.00 15.90 196 VAL A C 1
ATOM 1435 O O . VAL A 1 196 ? 41.632 17.533 15.345 1.00 15.84 196 VAL A O 1
ATOM 1439 N N . ALA A 1 197 ? 42.653 19.373 16.159 1.00 14.08 197 ALA A N 1
ATOM 1440 C CA . ALA A 1 197 ? 41.665 19.614 17.201 1.00 13.37 197 ALA A CA 1
ATOM 1441 C C . ALA A 1 197 ? 40.668 20.675 16.728 1.00 16.37 197 ALA A C 1
ATOM 1442 O O . ALA A 1 197 ? 41.055 21.807 16.424 1.00 16.56 197 ALA A O 1
ATOM 1444 N N . ILE A 1 198 ? 39.392 20.305 16.649 1.00 15.93 198 ILE A N 1
ATOM 1445 C CA . ILE A 1 198 ? 38.354 21.246 16.240 1.00 13.93 198 ILE A CA 1
ATOM 1446 C C . ILE A 1 198 ? 37.341 21.358 17.368 1.00 16.68 198 ILE A C 1
ATOM 1447 O O . ILE A 1 198 ? 37.253 20.471 18.221 1.00 17.17 198 ILE A O 1
ATOM 1452 N N . GLY A 1 199 ? 36.573 22.441 17.357 1.00 15.96 199 GLY A N 1
ATOM 1453 C CA . GLY A 1 199 ? 35.570 22.650 18.382 1.00 16.69 199 GLY A CA 1
ATOM 1454 C C . GLY A 1 199 ? 34.237 21.971 18.103 1.00 18.57 199 GLY A C 1
ATOM 1455 O O . GLY A 1 199 ? 33.966 21.502 16.998 1.00 19.71 199 GLY A O 1
ATOM 1456 N N . GLU A 1 200 ? 33.400 21.936 19.130 1.00 17.25 200 GLU A N 1
ATOM 1457 C CA . GLU A 1 200 ? 32.080 21.328 19.070 1.00 19.24 200 GLU A CA 1
ATOM 1458 C C . GLU A 1 200 ? 31.180 22.007 18.037 1.00 17.08 200 GLU A C 1
ATOM 1459 O O . GLU A 1 200 ? 30.435 21.341 17.321 1.00 17.83 200 GLU A O 1
ATOM 1465 N N . ARG A 1 201 ? 31.238 23.332 17.967 1.00 14.72 201 ARG A N 1
ATOM 1466 C CA . ARG A 1 201 ? 30.422 24.062 17.005 1.00 17.98 201 ARG A CA 1
ATOM 1467 C C . ARG A 1 201 ? 30.841 23.804 15.563 1.00 17.56 201 ARG A C 1
ATOM 1468 O O . ARG A 1 201 ? 29.997 23.767 14.665 1.00 1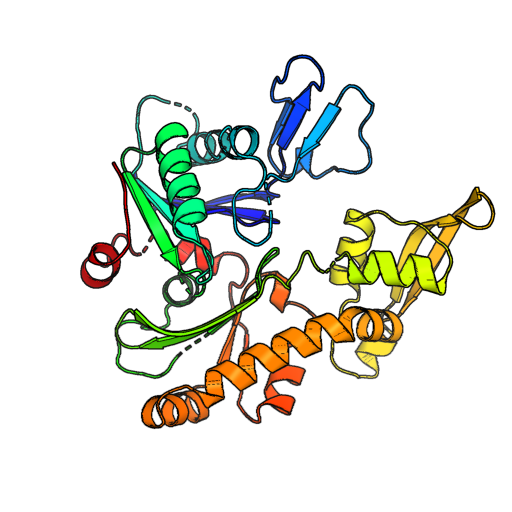8.25 201 ARG A O 1
ATOM 1476 N N . THR A 1 202 ? 32.139 23.637 15.335 1.00 16.55 202 THR A N 1
ATOM 1477 C CA . THR A 1 202 ? 32.613 23.338 13.988 1.00 17.00 202 THR A CA 1
ATOM 1478 C C . THR A 1 202 ? 32.132 21.931 13.634 1.00 15.74 202 THR A C 1
ATOM 1479 O O . THR A 1 202 ? 31.726 21.672 12.502 1.00 17.60 202 THR A O 1
ATOM 1483 N N . ALA A 1 203 ? 32.159 21.024 14.608 1.00 14.85 203 ALA A N 1
ATOM 1484 C CA . ALA A 1 203 ? 31.697 19.659 14.357 1.00 15.42 203 ALA A CA 1
ATOM 1485 C C . ALA A 1 203 ? 30.199 19.654 14.030 1.00 17.21 203 ALA A C 1
ATOM 1486 O O . ALA A 1 203 ? 29.753 18.893 13.167 1.00 15.69 203 ALA A O 1
ATOM 1488 N N . GLU A 1 204 ? 29.427 20.504 14.709 1.00 15.66 204 GLU A N 1
ATOM 1489 C CA . GLU A 1 204 ? 27.987 20.576 14.459 1.00 17.27 204 GLU A CA 1
ATOM 1490 C C . GLU A 1 204 ? 27.736 21.121 13.049 1.00 18.85 204 GLU A C 1
ATOM 1491 O O . GLU A 1 204 ? 26.819 20.668 12.352 1.00 16.48 204 GLU A O 1
ATOM 1497 N N . ARG A 1 205 ? 28.545 22.095 12.633 1.00 16.43 205 ARG A N 1
ATOM 1498 C CA . ARG A 1 205 ? 28.398 22.665 11.299 1.00 16.89 205 ARG A CA 1
ATOM 1499 C C . ARG A 1 205 ? 28.606 21.564 10.265 1.00 16.44 205 ARG A C 1
ATOM 1500 O O . ARG A 1 205 ? 27.844 21.457 9.301 1.00 15.57 205 ARG A O 1
ATOM 1508 N N . VAL A 1 206 ? 29.644 20.756 10.470 1.00 15.40 206 VAL A N 1
ATOM 1509 C CA . VAL A 1 206 ? 29.946 19.647 9.570 1.00 14.61 206 VAL A CA 1
ATOM 1510 C C . VAL A 1 206 ? 28.756 18.689 9.515 1.00 16.94 206 VAL A C 1
ATOM 1511 O O . VAL A 1 206 ? 28.327 18.277 8.434 1.00 15.27 206 VAL A O 1
ATOM 1515 N N . LYS A 1 207 ? 28.231 18.338 10.688 1.00 14.46 207 LYS A N 1
ATOM 1516 C CA . LYS A 1 207 ? 27.091 17.431 10.777 1.00 15.37 207 LYS A CA 1
ATOM 1517 C C . LYS A 1 207 ? 25.911 17.961 9.959 1.00 17.53 207 LYS A C 1
ATOM 1518 O O . LYS A 1 207 ? 25.250 17.207 9.250 1.00 18.63 207 LYS A O 1
ATOM 1524 N N . ILE A 1 208 ? 25.657 19.260 10.065 1.00 16.44 208 ILE A N 1
ATOM 1525 C CA . ILE A 1 208 ? 24.560 19.904 9.347 1.00 18.32 208 ILE A CA 1
ATOM 1526 C C . ILE A 1 208 ? 24.808 20.031 7.841 1.00 18.66 208 ILE A C 1
ATOM 1527 O O . ILE A 1 208 ? 23.921 19.760 7.028 1.00 17.91 208 ILE A O 1
ATOM 1532 N N . GLU A 1 209 ? 26.015 20.430 7.465 1.00 17.25 209 GLU A N 1
ATOM 1533 C CA . GLU A 1 209 ? 26.329 20.615 6.056 1.00 17.52 209 GLU A CA 1
ATOM 1534 C C . GLU A 1 209 ? 26.533 19.343 5.237 1.00 17.65 209 GLU A C 1
ATOM 1535 O O . GLU A 1 209 ? 26.073 19.273 4.095 1.00 18.84 209 GLU A O 1
ATOM 1541 N N . ILE A 1 210 ? 27.214 18.339 5.793 1.00 13.64 210 ILE A N 1
ATOM 1542 C CA . ILE A 1 210 ? 27.458 17.110 5.031 1.00 14.25 210 ILE A CA 1
ATOM 1543 C C . ILE A 1 210 ? 27.180 15.781 5.752 1.00 14.64 210 ILE A C 1
ATOM 1544 O O . ILE A 1 210 ? 27.512 14.710 5.239 1.00 15.50 210 ILE A O 1
ATOM 1549 N N . GLY A 1 211 ? 26.583 15.849 6.938 1.00 12.85 211 GLY A N 1
ATOM 1550 C CA . GLY A 1 211 ? 26.268 14.640 7.678 1.00 14.53 211 GLY A CA 1
ATOM 1551 C C . GLY A 1 211 ? 25.266 13.764 6.947 1.00 17.36 211 GLY A C 1
ATOM 1552 O O . GLY A 1 211 ? 24.216 14.235 6.502 1.00 18.73 211 GLY A O 1
ATOM 1553 N N . ASN A 1 212 ? 25.597 12.484 6.820 1.00 16.72 212 ASN A N 1
ATOM 1554 C CA . ASN A 1 212 ? 24.738 11.521 6.139 1.00 18.30 212 ASN A CA 1
ATOM 1555 C C . ASN A 1 212 ? 25.066 10.144 6.698 1.00 18.13 212 ASN A C 1
ATOM 1556 O O . ASN A 1 212 ? 26.164 9.928 7.225 1.00 16.20 212 ASN A O 1
ATOM 1561 N N . VAL A 1 213 ? 24.122 9.217 6.572 1.00 17.52 213 VAL A N 1
ATOM 1562 C CA . VAL A 1 213 ? 24.311 7.867 7.087 1.00 20.23 213 VAL A CA 1
ATOM 1563 C C . VAL A 1 213 ? 23.945 6.750 6.104 1.00 23.22 213 VAL A C 1
ATOM 1564 O O . VAL A 1 213 ? 23.842 5.590 6.488 1.00 25.41 213 VAL A O 1
ATOM 1568 N N . PHE A 1 214 ? 23.748 7.096 4.837 1.00 24.51 214 PHE A N 1
ATOM 1569 C CA . PHE A 1 214 ? 23.432 6.088 3.824 1.00 23.70 214 PHE A CA 1
ATOM 1570 C C . PHE A 1 214 ? 24.304 6.371 2.606 1.00 21.93 214 PHE A C 1
ATOM 1571 O O . PHE A 1 214 ? 24.398 7.507 2.156 1.00 23.94 214 PHE A O 1
ATOM 1579 N N . PRO A 1 215 ? 24.961 5.339 2.059 1.00 23.19 215 PRO A N 1
ATOM 1580 C CA . PRO A 1 215 ? 25.823 5.538 0.891 1.00 24.92 215 PRO A CA 1
ATOM 1581 C C . PRO A 1 215 ? 25.119 5.889 -0.415 1.00 26.24 215 PRO A C 1
ATOM 1582 O O . PRO A 1 215 ? 24.101 5.298 -0.769 1.00 28.48 215 PRO A O 1
ATOM 1586 N N . SER A 1 216 ? 25.681 6.869 -1.116 1.00 25.13 216 SER A N 1
ATOM 1587 C CA . SER A 1 216 ? 25.172 7.326 -2.401 1.00 23.76 216 SER A CA 1
ATOM 1588 C C . SER A 1 216 ? 26.216 8.247 -3.023 1.00 25.70 216 SER A C 1
ATOM 1589 O O . SER A 1 216 ? 27.054 8.830 -2.325 1.00 23.07 216 SER A O 1
ATOM 1592 N N . LYS A 1 217 ? 26.156 8.370 -4.341 1.00 25.75 217 LYS A N 1
ATOM 1593 C CA . LYS A 1 217 ? 27.078 9.207 -5.097 1.00 27.78 217 LYS A CA 1
ATOM 1594 C C . LYS A 1 217 ? 26.990 10.643 -4.591 1.00 25.37 217 LYS A C 1
ATOM 1595 O O . LYS A 1 217 ? 28.001 11.278 -4.297 1.00 23.94 217 LYS A O 1
ATOM 1601 N N . GLU A 1 218 ? 25.765 11.140 -4.487 1.00 22.57 218 GLU A N 1
ATOM 1602 C CA . GLU A 1 218 ? 25.517 12.497 -4.023 1.00 24.25 218 GLU A CA 1
ATOM 1603 C C . GLU A 1 218 ? 26.101 12.745 -2.625 1.00 23.75 218 GLU A C 1
ATOM 1604 O O . GLU A 1 218 ? 26.742 13.768 -2.385 1.00 20.51 218 GLU A O 1
ATOM 1610 N N . ASN A 1 219 ? 25.880 11.811 -1.706 1.00 21.79 219 ASN A N 1
ATOM 1611 C CA . ASN A 1 219 ? 26.394 11.975 -0.352 1.00 23.68 219 ASN A CA 1
ATOM 1612 C C . ASN A 1 219 ? 27.920 11.937 -0.297 1.00 20.99 219 ASN A C 1
ATOM 1613 O O . ASN A 1 219 ? 28.536 12.713 0.441 1.00 18.42 219 ASN A O 1
ATOM 1618 N N . ASP A 1 220 ? 28.525 11.049 -1.085 1.00 17.75 220 ASP A N 1
ATOM 1619 C CA . ASP A 1 220 ? 29.982 10.924 -1.119 1.00 19.95 220 ASP A CA 1
ATOM 1620 C C . ASP A 1 220 ? 30.669 12.178 -1.655 1.00 20.30 220 ASP A C 1
ATOM 1621 O O . ASP A 1 220 ? 31.801 12.487 -1.269 1.00 20.92 220 ASP A O 1
ATOM 1626 N N . GLU A 1 221 ? 29.984 12.897 -2.538 1.00 17.34 221 GLU A N 1
ATOM 1627 C CA . GLU A 1 221 ? 30.537 14.115 -3.124 1.00 16.69 221 GLU A CA 1
ATOM 1628 C C . GLU A 1 221 ? 30.403 15.342 -2.224 1.00 16.49 221 GLU A C 1
ATOM 1629 O O . GLU A 1 221 ? 31.072 16.351 -2.451 1.00 18.32 221 GLU A O 1
ATOM 1635 N N . LEU A 1 222 ? 29.545 15.267 -1.211 1.00 13.57 222 LEU A N 1
ATOM 1636 C CA . LEU A 1 222 ? 29.378 16.395 -0.291 1.00 15.00 222 LEU A CA 1
ATOM 1637 C C . LEU A 1 222 ? 30.720 16.742 0.356 1.00 14.91 222 LEU A C 1
ATOM 1638 O O . LEU A 1 222 ? 31.507 15.850 0.683 1.00 18.32 222 LEU A O 1
ATOM 1643 N N . GLU A 1 223 ? 30.980 18.033 0.547 1.00 14.73 223 GLU A N 1
ATOM 1644 C CA . GLU A 1 223 ? 32.236 18.470 1.157 1.00 15.84 223 GLU A CA 1
ATOM 1645 C C . GLU A 1 223 ? 32.135 19.834 1.837 1.00 17.49 223 GLU A C 1
ATOM 1646 O O . GLU A 1 223 ? 31.282 20.659 1.498 1.00 15.95 223 GLU A O 1
ATOM 1652 N N . THR A 1 224 ? 33.013 2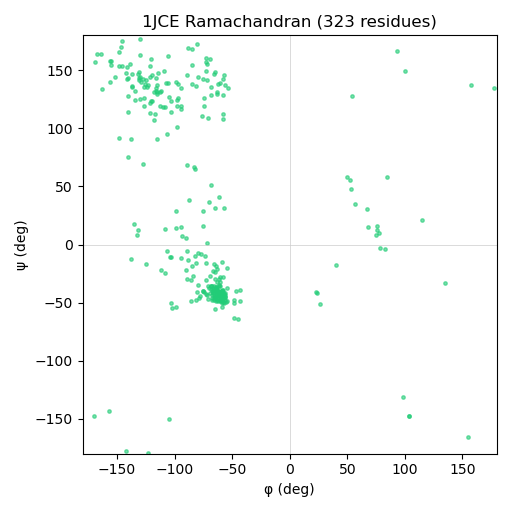0.048 2.812 1.00 14.83 224 THR A N 1
ATOM 1653 C CA . THR A 1 224 ? 33.095 21.310 3.532 1.00 15.33 224 THR A CA 1
ATOM 1654 C C . THR A 1 224 ? 34.447 21.308 4.247 1.00 18.27 224 THR A C 1
ATOM 1655 O O . THR A 1 224 ? 35.082 20.263 4.363 1.00 17.92 224 THR A O 1
ATOM 1659 N N . THR A 1 225 ? 34.901 22.470 4.702 1.00 18.26 225 THR A N 1
ATOM 1660 C CA . THR A 1 225 ? 36.184 22.539 5.391 1.00 19.12 225 THR A CA 1
ATOM 1661 C C . THR A 1 225 ? 36.005 22.728 6.894 1.00 18.19 225 THR A C 1
ATOM 1662 O O . THR A 1 225 ? 34.926 23.095 7.357 1.00 17.22 225 THR A O 1
ATOM 1666 N N . VAL A 1 226 ? 37.068 22.446 7.645 1.00 18.32 226 VAL A N 1
ATOM 1667 C CA . VAL A 1 226 ? 37.080 22.629 9.096 1.00 17.20 226 VAL A CA 1
ATOM 1668 C C . VAL A 1 226 ? 38.422 23.261 9.436 1.00 16.30 226 VAL A C 1
ATOM 1669 O O . VAL A 1 226 ? 39.425 22.990 8.766 1.00 16.44 226 VAL A O 1
ATOM 1673 N N . SER A 1 227 ? 38.438 24.110 10.461 1.00 15.77 227 SER A N 1
ATOM 1674 C CA . SER A 1 227 ? 39.670 24.774 10.887 1.00 15.07 227 SER A CA 1
ATOM 1675 C C . SER A 1 227 ? 39.899 24.577 12.378 1.00 15.94 227 SER A C 1
ATOM 1676 O O . SER A 1 227 ? 38.956 24.612 13.170 1.00 14.41 227 SER A O 1
ATOM 1679 N N . GLY A 1 228 ? 41.160 24.391 12.748 1.00 15.93 228 GLY A N 1
ATOM 1680 C CA . GLY A 1 228 ? 41.515 24.207 14.142 1.00 17.67 228 GLY A CA 1
ATOM 1681 C C . GLY A 1 228 ? 43.021 24.253 14.307 1.00 19.85 228 GLY A C 1
ATOM 1682 O O . GLY A 1 228 ? 43.720 24.954 13.564 1.00 18.40 228 GLY A O 1
ATOM 1683 N N . ILE A 1 229 ? 43.523 23.495 15.274 1.00 22.14 229 ILE A N 1
ATOM 1684 C CA . ILE A 1 229 ? 44.955 23.433 15.546 1.00 21.59 229 ILE A CA 1
ATOM 1685 C C . ILE A 1 229 ? 45.504 22.035 15.282 1.00 17.23 229 ILE A C 1
ATOM 1686 O O . ILE A 1 229 ? 44.951 21.047 15.759 1.00 16.69 229 ILE A O 1
ATOM 1691 N N . ASP A 1 230 ? 46.588 21.960 14.516 1.00 14.97 230 ASP A N 1
ATOM 1692 C CA . ASP A 1 230 ? 47.231 20.685 14.227 1.00 18.50 230 ASP A CA 1
ATOM 1693 C C . ASP A 1 230 ? 47.996 20.329 15.503 1.00 21.30 230 ASP A C 1
ATOM 1694 O O . ASP A 1 230 ? 48.981 20.987 15.846 1.00 20.26 230 ASP A O 1
ATOM 1699 N N . LEU A 1 231 ? 47.535 19.302 16.207 1.00 21.22 231 LEU A N 1
ATOM 1700 C CA . LEU A 1 231 ? 48.161 18.886 17.458 1.00 25.55 231 LEU A CA 1
ATOM 1701 C C . LEU A 1 231 ? 49.568 18.325 17.297 1.00 27.86 231 LEU A C 1
ATOM 1702 O O . LEU A 1 231 ? 50.351 18.337 18.244 1.00 28.07 231 LEU A O 1
ATOM 1707 N N . SER A 1 232 ? 49.893 17.836 16.107 1.00 28.82 232 SER A N 1
ATOM 1708 C CA . SER A 1 232 ? 51.214 17.265 15.888 1.00 29.17 232 SER A CA 1
ATOM 1709 C C . SER A 1 232 ? 52.264 18.290 15.457 1.00 28.81 232 SER A C 1
ATOM 1710 O O . SER A 1 232 ? 53.454 17.995 15.486 1.00 27.87 232 SER A O 1
ATOM 1713 N N . THR A 1 233 ? 51.833 19.488 15.067 1.00 26.61 233 THR A N 1
ATOM 1714 C CA . THR A 1 233 ? 52.773 20.530 14.645 1.00 24.88 233 THR A CA 1
ATOM 1715 C C . THR A 1 233 ? 52.598 21.829 15.428 1.00 25.91 233 THR A C 1
ATOM 1716 O O . THR A 1 233 ? 53.477 22.687 15.413 1.00 27.07 233 THR A O 1
ATOM 1720 N N . GLY A 1 234 ? 51.459 21.976 16.097 1.00 24.52 234 GLY A N 1
ATOM 1721 C CA . GLY A 1 234 ? 51.198 23.189 16.855 1.00 22.11 234 GLY A CA 1
ATOM 1722 C C . GLY A 1 234 ? 50.823 24.355 15.955 1.00 24.59 234 GLY A C 1
ATOM 1723 O O . GLY A 1 234 ? 50.832 25.512 16.381 1.00 27.73 234 GLY A O 1
ATOM 1724 N N . LEU A 1 235 ? 50.474 24.056 14.708 1.00 21.25 235 LEU A N 1
ATOM 1725 C CA . LEU A 1 235 ? 50.110 25.095 13.747 1.00 22.03 235 LEU A CA 1
ATOM 1726 C C . LEU A 1 235 ? 48.621 25.130 13.392 1.00 21.14 235 LEU A C 1
ATOM 1727 O O . LEU A 1 235 ? 47.934 24.106 13.438 1.00 19.86 235 LEU A O 1
ATOM 1732 N N . PRO A 1 236 ? 48.092 26.326 13.072 1.00 20.22 236 PRO A N 1
ATOM 1733 C CA . PRO A 1 236 ? 46.676 26.408 12.701 1.00 18.51 236 PRO A CA 1
ATOM 1734 C C . PRO A 1 236 ? 46.523 25.622 11.402 1.00 19.11 236 PRO A C 1
ATOM 1735 O O . PRO A 1 236 ? 47.452 25.563 10.589 1.00 19.53 236 PRO A O 1
ATOM 1739 N N . ARG A 1 237 ? 45.366 25.015 11.195 1.00 17.27 237 ARG A N 1
ATOM 1740 C CA . ARG A 1 237 ? 45.187 24.236 9.984 1.00 15.78 237 ARG A CA 1
ATOM 1741 C C . ARG A 1 237 ? 43.744 24.167 9.510 1.00 17.15 237 ARG A C 1
ATOM 1742 O O . ARG A 1 237 ? 42.805 24.109 10.316 1.00 16.68 237 ARG A O 1
ATOM 1750 N N . LYS A 1 238 ? 43.592 24.170 8.189 1.00 16.68 238 LYS A N 1
ATOM 1751 C CA . LYS A 1 238 ? 42.293 24.082 7.534 1.00 17.08 238 LYS A CA 1
ATOM 1752 C C . LYS A 1 238 ? 42.373 22.883 6.602 1.00 19.17 238 LYS A C 1
ATOM 1753 O O . LYS A 1 238 ? 43.369 22.708 5.902 1.00 17.15 238 LYS A O 1
ATOM 1759 N N . LEU A 1 239 ? 41.334 22.058 6.598 1.00 17.33 239 LEU A N 1
ATOM 1760 C CA . LEU A 1 239 ? 41.311 20.881 5.743 1.00 18.20 239 LEU A CA 1
ATOM 1761 C C . LEU A 1 239 ? 39.876 20.567 5.320 1.00 18.10 239 LEU A C 1
ATOM 1762 O O . LEU A 1 239 ? 38.912 21.073 5.904 1.00 16.66 239 LEU A O 1
ATOM 1767 N N . THR A 1 240 ? 39.738 19.713 4.315 1.00 16.44 240 THR A N 1
ATOM 1768 C CA . THR A 1 240 ? 38.422 19.379 3.793 1.00 17.18 240 THR A CA 1
ATOM 1769 C C . THR A 1 240 ? 37.950 17.980 4.157 1.00 17.53 240 THR A C 1
ATOM 1770 O O . THR A 1 240 ? 38.734 17.025 4.132 1.00 14.70 240 THR A O 1
ATOM 1774 N N . LEU A 1 241 ? 36.664 17.871 4.496 1.00 13.49 241 LEU A N 1
ATOM 1775 C CA . LEU A 1 241 ? 36.053 16.587 4.834 1.00 15.26 241 LEU A CA 1
ATOM 1776 C C . LEU A 1 241 ? 35.007 16.272 3.767 1.00 16.35 241 LEU A C 1
ATOM 1777 O O . LEU A 1 241 ? 34.379 17.182 3.220 1.00 14.94 241 LEU A O 1
ATOM 1782 N N . LYS A 1 242 ? 34.815 14.991 3.476 1.00 15.73 242 LYS A N 1
ATOM 1783 C CA . LYS A 1 242 ? 33.826 14.591 2.485 1.00 17.83 242 LYS A CA 1
ATOM 1784 C C . LYS A 1 242 ? 32.790 13.655 3.095 1.00 18.96 242 LYS A C 1
ATOM 1785 O O . LYS A 1 242 ? 33.069 12.966 4.075 1.00 14.70 242 LYS A O 1
ATOM 1791 N N . GLY A 1 243 ? 31.595 13.650 2.506 1.00 19.07 243 GLY A N 1
ATOM 1792 C CA . GLY A 1 243 ? 30.496 12.833 2.994 1.00 15.64 243 GLY A CA 1
ATOM 1793 C C . GLY A 1 243 ? 30.816 11.410 3.407 1.00 16.28 243 GLY A C 1
ATOM 1794 O O . GLY A 1 243 ? 30.270 10.921 4.394 1.00 19.42 243 GLY A O 1
ATOM 1795 N N . GLY A 1 244 ? 31.685 10.741 2.655 1.00 17.20 244 GLY A N 1
ATOM 1796 C CA . GLY A 1 244 ? 32.047 9.369 2.977 1.00 18.90 244 GLY A CA 1
ATOM 1797 C C . GLY A 1 244 ? 32.711 9.235 4.336 1.00 20.34 244 GLY A C 1
ATOM 1798 O O . GLY A 1 244 ? 32.392 8.328 5.114 1.00 16.83 244 GLY A O 1
ATOM 1799 N N . GLU A 1 245 ? 33.645 10.142 4.611 1.00 19.06 245 GLU A N 1
ATOM 1800 C CA . GLU A 1 245 ? 34.371 10.178 5.879 1.00 20.18 245 GLU A CA 1
ATOM 1801 C C . GLU A 1 245 ? 33.437 10.374 7.058 1.00 17.22 245 GLU A C 1
ATOM 1802 O O . GLU A 1 245 ? 33.538 9.688 8.074 1.00 17.71 245 GLU A O 1
ATOM 1808 N N . VAL A 1 246 ? 32.552 11.355 6.921 1.00 16.10 246 VAL A N 1
ATOM 1809 C CA . VAL A 1 246 ? 31.618 11.687 7.979 1.00 15.07 246 VAL A CA 1
ATOM 1810 C C . VAL A 1 246 ? 30.658 10.538 8.230 1.00 16.70 246 VAL A C 1
ATOM 1811 O O . VAL A 1 246 ? 30.348 10.226 9.382 1.00 16.12 246 VAL A O 1
ATOM 1815 N N . ARG A 1 247 ? 30.207 9.889 7.159 1.00 16.49 247 ARG A N 1
ATOM 1816 C CA . ARG A 1 247 ? 29.297 8.761 7.308 1.00 16.82 247 ARG A CA 1
ATOM 1817 C C . ARG A 1 247 ? 29.987 7.691 8.139 1.00 15.27 247 ARG A C 1
ATOM 1818 O O . ARG A 1 247 ? 29.379 7.096 9.022 1.00 14.90 247 ARG A O 1
ATOM 1826 N N . GLU A 1 248 ? 31.266 7.455 7.865 1.00 15.64 248 GLU A N 1
ATOM 1827 C CA . GLU A 1 248 ? 32.016 6.451 8.610 1.00 17.42 248 GLU A CA 1
ATOM 1828 C C . GLU A 1 248 ? 32.180 6.864 10.080 1.00 19.60 248 GLU A C 1
ATOM 1829 O O . GLU A 1 248 ? 32.084 6.033 10.988 1.00 18.97 248 GLU A O 1
ATOM 1835 N N . ALA A 1 249 ? 32.421 8.150 10.313 1.00 18.97 249 ALA A N 1
ATOM 1836 C CA . ALA A 1 249 ? 32.589 8.648 11.674 1.00 19.51 249 ALA A CA 1
ATOM 1837 C C . ALA A 1 249 ? 31.326 8.425 12.521 1.00 20.32 249 ALA A C 1
ATOM 1838 O O . ALA A 1 249 ? 31.412 8.143 13.718 1.00 19.24 249 ALA A O 1
ATOM 1840 N N . LEU A 1 250 ? 30.160 8.538 11.888 1.00 18.83 250 LEU A N 1
ATOM 1841 C CA . LEU A 1 250 ? 28.868 8.380 12.566 1.00 20.23 250 LEU A CA 1
ATOM 1842 C C . LEU A 1 250 ? 28.329 6.952 12.587 1.00 21.78 250 LEU A C 1
ATOM 1843 O O . LEU A 1 250 ? 27.203 6.718 13.038 1.00 22.24 250 LEU A O 1
ATOM 1848 N N . ARG A 1 251 ? 29.124 6.003 12.106 1.00 19.56 251 ARG A N 1
ATOM 1849 C CA . ARG A 1 251 ? 28.691 4.614 12.034 1.00 23.03 251 ARG A CA 1
ATOM 1850 C C . ARG A 1 251 ? 28.279 3.959 13.357 1.00 23.35 251 ARG A C 1
ATOM 1851 O O . ARG A 1 251 ? 27.203 3.362 13.444 1.00 20.65 251 ARG A O 1
ATOM 1859 N N . SER A 1 252 ? 29.115 4.062 14.384 1.00 21.25 252 SER A N 1
ATOM 1860 C CA . SER A 1 252 ? 28.783 3.440 15.663 1.00 23.30 252 SER A CA 1
ATOM 1861 C C . SER A 1 252 ? 27.528 4.063 16.288 1.00 24.73 252 SER A C 1
ATOM 1862 O O . SER A 1 252 ? 26.720 3.365 16.903 1.00 22.81 252 SER A O 1
ATOM 1865 N N . VAL A 1 253 ? 27.355 5.371 16.131 1.00 22.81 253 VAL A N 1
ATOM 1866 C CA . VAL A 1 253 ? 26.167 6.021 16.673 1.00 20.33 253 VAL A CA 1
ATOM 1867 C C . VAL A 1 253 ? 24.924 5.474 15.955 1.00 20.31 253 VAL A C 1
ATOM 1868 O O . VAL A 1 253 ? 23.942 5.079 16.590 1.00 17.84 253 VAL A O 1
ATOM 1872 N N . VAL A 1 254 ? 24.981 5.444 14.628 1.00 18.15 254 VAL A N 1
ATOM 1873 C CA . VAL A 1 254 ? 23.869 4.950 13.828 1.00 21.50 254 VAL A CA 1
ATOM 1874 C C . VAL A 1 254 ? 23.560 3.489 14.148 1.00 20.45 254 VAL A C 1
ATOM 1875 O O . VAL A 1 254 ? 22.395 3.096 14.234 1.00 22.64 254 VAL A O 1
ATOM 1879 N N . VAL A 1 255 ? 24.601 2.680 14.324 1.00 21.47 255 VAL A N 1
ATOM 1880 C CA . VAL A 1 255 ? 24.398 1.272 14.651 1.00 22.21 255 VAL A CA 1
ATOM 1881 C C . VAL A 1 255 ? 23.594 1.168 15.951 1.00 21.87 255 VAL A C 1
ATOM 1882 O O . VAL A 1 255 ? 22.669 0.364 16.055 1.00 22.12 255 VAL A O 1
ATOM 1886 N N . ALA A 1 256 ? 23.943 1.995 16.933 1.00 17.65 256 ALA A N 1
ATOM 1887 C CA . ALA A 1 256 ? 23.244 1.994 18.214 1.00 18.05 256 ALA A CA 1
ATOM 1888 C C . ALA A 1 256 ? 21.765 2.350 18.028 1.00 19.57 256 ALA A C 1
ATOM 1889 O O . ALA A 1 256 ? 20.888 1.722 18.620 1.00 22.11 256 ALA A O 1
ATOM 1891 N N . ILE A 1 257 ? 21.491 3.357 17.203 1.00 16.95 257 ILE A N 1
ATOM 1892 C CA . ILE A 1 257 ? 20.118 3.782 16.951 1.00 19.23 257 ILE A CA 1
ATOM 1893 C C . ILE A 1 257 ? 19.296 2.669 16.291 1.00 19.43 257 ILE A C 1
ATOM 1894 O O . ILE A 1 257 ? 18.193 2.353 16.742 1.00 19.34 257 ILE A O 1
ATOM 1899 N N . VAL A 1 258 ? 19.841 2.068 15.237 1.00 18.05 258 VAL A N 1
ATOM 1900 C CA . VAL A 1 258 ? 19.158 0.983 14.535 1.00 19.78 258 VAL A CA 1
ATOM 1901 C C . VAL A 1 258 ? 18.862 -0.162 15.505 1.00 21.44 258 VAL A C 1
ATOM 1902 O O . VAL A 1 258 ? 17.761 -0.712 15.523 1.00 20.03 258 VAL A O 1
ATOM 1906 N N . GLU A 1 259 ? 19.855 -0.516 16.314 1.00 22.12 259 GLU A N 1
ATOM 1907 C CA . GLU A 1 259 ? 19.703 -1.585 17.292 1.00 23.34 259 GLU A CA 1
ATOM 1908 C C . GLU A 1 259 ? 18.548 -1.311 18.263 1.00 20.74 259 GLU A C 1
ATOM 1909 O O . GLU A 1 259 ? 17.760 -2.209 18.562 1.00 21.03 259 GLU A O 1
ATOM 1915 N N . SER A 1 260 ? 18.444 -0.082 18.765 1.00 18.21 260 SER A N 1
ATOM 1916 C CA . SER A 1 260 ? 17.352 0.253 19.685 1.00 19.29 260 SER A CA 1
ATOM 1917 C C . SER A 1 260 ? 15.990 0.054 19.023 1.00 18.47 260 SER A C 1
ATOM 1918 O O . SER A 1 260 ? 15.027 -0.349 19.680 1.00 18.84 260 SER A O 1
ATOM 1921 N N . VAL A 1 261 ? 15.907 0.346 17.727 1.00 16.47 261 VAL A N 1
ATOM 1922 C CA . VAL A 1 261 ? 14.650 0.173 17.008 1.00 20.35 261 VAL A CA 1
ATOM 1923 C C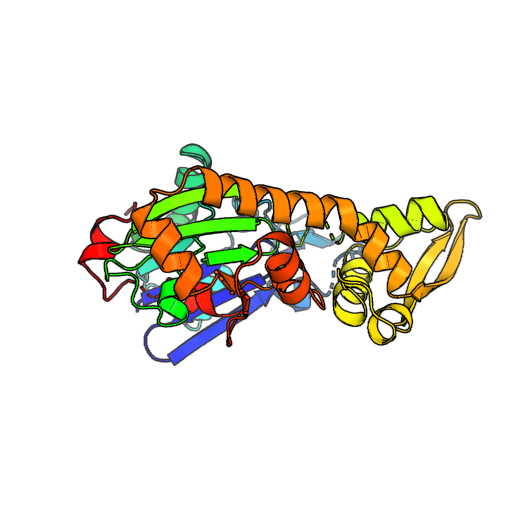 . VAL A 1 261 ? 14.313 -1.307 16.901 1.00 17.89 261 VAL A C 1
ATOM 1924 O O . VAL A 1 261 ? 13.188 -1.699 17.188 1.00 17.66 261 VAL A O 1
ATOM 1928 N N . ARG A 1 262 ? 15.285 -2.125 16.498 1.00 19.08 262 ARG A N 1
ATOM 1929 C CA . ARG A 1 262 ? 15.062 -3.570 16.367 1.00 22.45 262 ARG A CA 1
ATOM 1930 C C . ARG A 1 262 ? 14.649 -4.193 17.692 1.00 20.38 262 ARG A C 1
ATOM 1931 O O . ARG A 1 262 ? 13.755 -5.035 17.743 1.00 19.75 262 ARG A O 1
ATOM 1939 N N . THR A 1 263 ? 15.311 -3.781 18.766 1.00 19.15 263 THR A N 1
ATOM 1940 C CA . THR A 1 263 ? 15.008 -4.319 20.086 1.00 17.95 263 THR A CA 1
ATOM 1941 C C . THR A 1 263 ? 13.596 -3.976 20.540 1.00 17.50 263 THR A C 1
ATOM 1942 O O . THR A 1 263 ? 12.917 -4.804 21.150 1.00 19.29 263 THR A O 1
ATOM 1946 N N . THR A 1 264 ? 13.150 -2.756 20.253 1.00 17.95 264 THR A N 1
ATOM 1947 C CA . THR A 1 264 ? 11.807 -2.351 20.647 1.00 20.57 264 THR A CA 1
ATOM 1948 C C . THR A 1 264 ? 10.766 -3.153 19.862 1.00 21.67 264 THR A C 1
ATOM 1949 O O . THR A 1 264 ? 9.775 -3.621 20.431 1.00 18.68 264 THR A O 1
ATOM 1953 N N . LEU A 1 265 ? 10.992 -3.317 18.560 1.00 19.44 265 LEU A N 1
ATOM 1954 C CA . LEU A 1 265 ? 10.059 -4.073 17.724 1.00 19.46 265 LEU A CA 1
ATOM 1955 C C . LEU A 1 265 ? 9.920 -5.500 18.230 1.00 21.00 265 LEU A C 1
ATOM 1956 O O . LEU A 1 265 ? 8.815 -6.041 18.295 1.00 19.90 265 LEU A O 1
ATOM 1961 N N . GLU A 1 266 ? 11.048 -6.101 18.597 1.00 21.38 266 GLU A N 1
ATOM 1962 C CA . GLU A 1 266 ? 11.055 -7.477 19.072 1.00 22.50 266 GLU A CA 1
ATOM 1963 C C . GLU A 1 266 ? 10.143 -7.739 20.263 1.00 23.38 266 GLU A C 1
ATOM 1964 O O . GLU A 1 266 ? 9.466 -8.764 20.310 1.00 24.07 266 GLU A O 1
ATOM 1970 N N . LYS A 1 267 ? 10.116 -6.821 21.224 1.00 22.09 267 LYS A N 1
ATOM 1971 C CA . LYS A 1 267 ? 9.291 -7.013 22.414 1.00 22.82 267 LYS A CA 1
ATOM 1972 C C . LYS A 1 267 ? 7.899 -6.393 22.339 1.00 22.14 267 LYS A C 1
ATOM 1973 O O . LYS A 1 267 ? 7.176 -6.376 23.334 1.00 22.63 267 LYS A O 1
ATOM 1979 N N . THR A 1 268 ? 7.528 -5.882 21.171 1.00 18.12 268 THR A N 1
ATOM 1980 C CA . THR A 1 268 ? 6.217 -5.261 20.989 1.00 15.35 268 THR A CA 1
ATOM 1981 C C . THR A 1 268 ? 5.143 -6.329 20.752 1.00 14.67 268 THR A C 1
ATOM 1982 O O . THR A 1 268 ? 5.362 -7.282 20.006 1.00 16.11 268 THR A O 1
ATOM 1986 N N . PRO A 1 269 ? 3.976 -6.196 21.406 1.00 14.38 269 PRO A N 1
ATOM 1987 C CA . PRO A 1 269 ? 2.896 -7.177 21.225 1.00 18.30 269 PRO A CA 1
ATOM 1988 C C . PRO A 1 269 ? 2.571 -7.357 19.738 1.00 20.79 269 PRO A C 1
ATOM 1989 O O . PRO A 1 269 ? 2.441 -6.379 18.997 1.00 22.42 269 PRO A O 1
ATOM 1993 N N . PRO A 1 270 ? 2.424 -8.613 19.292 1.00 20.43 270 PRO A N 1
ATOM 1994 C CA . PRO A 1 270 ? 2.120 -8.939 17.895 1.00 19.79 270 PRO A CA 1
ATOM 1995 C C . PRO A 1 270 ? 1.047 -8.091 17.195 1.00 18.55 270 PRO A C 1
ATOM 1996 O O . PRO A 1 270 ? 1.276 -7.622 16.079 1.00 16.48 270 PRO A O 1
ATOM 2000 N N . GLU A 1 271 ? -0.111 -7.888 17.821 1.00 17.10 271 GLU A N 1
ATOM 2001 C CA . GLU A 1 271 ? -1.153 -7.082 17.178 1.00 16.75 271 GLU A CA 1
ATOM 2002 C C . GLU A 1 271 ? -0.660 -5.649 16.907 1.00 19.93 271 GLU A C 1
ATOM 2003 O O . GLU A 1 271 ? -1.070 -5.024 15.925 1.00 20.03 271 GLU A O 1
ATOM 2009 N N . LEU A 1 272 ? 0.209 -5.126 17.773 1.00 18.15 272 LEU A N 1
ATOM 2010 C CA . LEU A 1 272 ? 0.749 -3.781 17.569 1.00 17.31 272 LEU A CA 1
ATOM 2011 C C . LEU A 1 272 ? 1.791 -3.829 16.446 1.00 17.40 272 LEU A C 1
ATOM 2012 O O . LEU A 1 272 ? 1.849 -2.929 15.611 1.00 15.55 272 LEU A O 1
ATOM 2017 N N . VAL A 1 273 ? 2.601 -4.884 16.414 1.00 13.58 273 VAL A N 1
ATOM 2018 C CA . VAL A 1 273 ? 3.592 -5.034 15.350 1.00 19.35 273 VAL A CA 1
ATOM 2019 C C . VAL A 1 273 ? 2.867 -5.044 13.995 1.00 18.84 273 VAL A C 1
ATOM 2020 O O . VAL A 1 273 ? 3.328 -4.440 13.023 1.00 18.97 273 VAL A O 1
ATOM 2024 N N . SER A 1 274 ? 1.731 -5.737 13.945 1.00 18.55 274 SER A N 1
ATOM 2025 C CA . SER A 1 274 ? 0.908 -5.828 12.737 1.00 16.17 274 SER A CA 1
ATOM 2026 C C . SER A 1 274 ? 0.524 -4.421 12.274 1.00 17.69 274 SER A C 1
ATOM 2027 O O . SER A 1 274 ? 0.549 -4.115 11.074 1.00 17.73 274 SER A O 1
ATOM 2030 N N . ASP A 1 275 ? 0.161 -3.571 13.231 1.00 16.86 275 ASP A N 1
ATOM 2031 C CA . ASP A 1 275 ? -0.212 -2.191 12.938 1.00 17.67 275 ASP A CA 1
ATOM 2032 C C . ASP A 1 275 ? 0.968 -1.388 12.388 1.00 18.30 275 ASP A C 1
ATOM 2033 O O . ASP A 1 275 ? 0.819 -0.638 11.425 1.00 17.99 275 ASP A O 1
ATOM 2038 N N . ILE A 1 276 ? 2.131 -1.534 13.017 1.00 18.21 276 ILE A N 1
ATOM 2039 C CA . ILE A 1 276 ? 3.333 -0.811 12.601 1.00 18.00 276 ILE A CA 1
ATOM 2040 C C . ILE A 1 276 ? 3.775 -1.176 11.180 1.00 17.33 276 ILE A C 1
ATOM 2041 O O . ILE A 1 276 ? 4.210 -0.313 10.417 1.00 15.35 276 ILE A O 1
ATOM 2046 N N . ILE A 1 277 ? 3.676 -2.453 10.829 1.00 16.64 277 ILE A N 1
ATOM 2047 C CA . ILE A 1 277 ? 4.048 -2.882 9.488 1.00 17.88 277 ILE A CA 1
ATOM 2048 C C . ILE A 1 277 ? 3.199 -2.135 8.452 1.00 20.61 277 ILE A C 1
ATOM 2049 O O . ILE A 1 277 ? 3.707 -1.713 7.413 1.00 20.53 277 ILE A O 1
ATOM 2054 N N . GLU A 1 278 ? 1.915 -1.945 8.745 1.00 20.39 278 GLU A N 1
ATOM 2055 C CA . GLU A 1 278 ? 1.026 -1.245 7.819 1.00 20.75 278 GLU A CA 1
ATOM 2056 C C . GLU A 1 278 ? 1.154 0.277 7.900 1.00 22.25 278 GLU A C 1
ATOM 2057 O O . GLU A 1 278 ? 1.146 0.965 6.882 1.00 23.00 278 GLU A O 1
ATOM 2063 N N . ARG A 1 279 ? 1.279 0.799 9.114 1.00 19.89 279 ARG A N 1
ATOM 2064 C CA . ARG A 1 279 ? 1.370 2.240 9.323 1.00 22.20 279 ARG A CA 1
ATOM 2065 C C . ARG A 1 279 ? 2.741 2.863 9.066 1.00 23.70 279 ARG A C 1
ATOM 2066 O O . ARG A 1 279 ? 2.831 3.995 8.587 1.00 24.20 279 ARG A O 1
ATOM 2074 N N . GLY A 1 280 ? 3.802 2.131 9.384 1.00 24.22 280 GLY A N 1
ATOM 2075 C CA . GLY A 1 280 ? 5.141 2.655 9.185 1.00 24.33 280 GLY A CA 1
ATOM 2076 C C . GLY A 1 280 ? 5.676 3.328 10.438 1.00 22.39 280 GLY A C 1
ATOM 2077 O O . GLY A 1 280 ? 4.922 3.607 11.368 1.00 24.73 280 GLY A O 1
ATOM 2078 N N . ILE A 1 281 ? 6.981 3.586 10.456 1.00 20.25 281 ILE A N 1
ATOM 2079 C CA . ILE A 1 281 ? 7.650 4.227 11.590 1.00 20.46 281 ILE A CA 1
ATOM 2080 C C . ILE A 1 281 ? 7.757 5.744 11.405 1.00 19.34 281 ILE A C 1
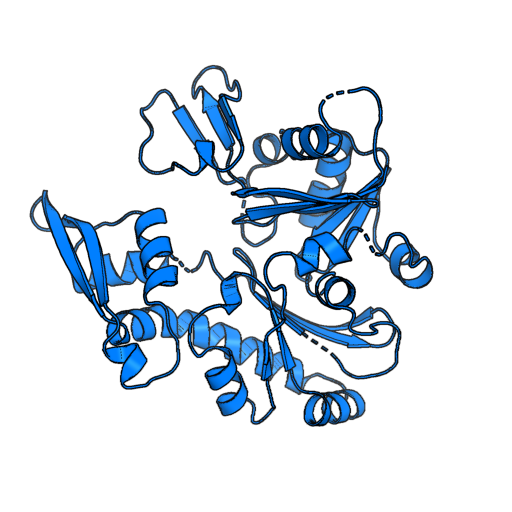ATOM 2081 O O . ILE A 1 281 ? 8.122 6.222 10.334 1.00 20.14 281 ILE A O 1
ATOM 2086 N N . PHE A 1 282 ? 7.439 6.494 12.456 1.00 19.45 282 PHE A N 1
ATOM 2087 C CA . PHE A 1 282 ? 7.485 7.956 12.415 1.00 20.39 282 PHE A CA 1
ATOM 2088 C C . PHE A 1 282 ? 8.839 8.448 12.950 1.00 22.57 282 PHE A C 1
ATOM 2089 O O . PHE A 1 282 ? 9.158 8.244 14.123 1.00 20.42 282 PHE A O 1
ATOM 2097 N N . LEU A 1 283 ? 9.624 9.100 12.093 1.00 22.31 283 LEU A N 1
ATOM 2098 C CA . LEU A 1 283 ? 10.948 9.599 12.474 1.00 20.23 283 LEU A CA 1
ATOM 2099 C C . LEU A 1 283 ? 10.907 11.102 12.720 1.00 20.73 283 LEU A C 1
ATOM 2100 O O . LEU A 1 283 ? 10.520 11.873 11.836 1.00 20.34 283 LEU A O 1
ATOM 2105 N N . THR A 1 284 ? 11.324 11.523 13.912 1.00 17.45 284 THR A N 1
ATOM 2106 C CA . THR A 1 284 ? 11.283 12.938 14.260 1.00 17.75 284 THR A CA 1
ATOM 2107 C C . THR A 1 284 ? 12.438 13.391 15.173 1.00 17.10 284 THR A C 1
ATOM 2108 O O . THR A 1 284 ? 13.248 12.581 15.623 1.00 16.06 284 THR A O 1
ATOM 2112 N N . GLY A 1 285 ? 12.509 14.693 15.433 1.00 18.56 285 GLY A N 1
ATOM 2113 C CA . GLY A 1 285 ? 13.566 15.230 16.277 1.00 18.26 285 GLY A CA 1
ATOM 2114 C C . GLY A 1 285 ? 14.695 15.842 15.464 1.00 16.26 285 GLY A C 1
ATOM 2115 O O . GLY A 1 285 ? 14.973 15.393 14.353 1.00 16.16 285 GLY A O 1
ATOM 2116 N N . GLY A 1 286 ? 15.352 16.857 16.023 1.00 18.43 286 GLY A N 1
ATOM 2117 C CA . GLY A 1 286 ? 16.439 17.529 15.327 1.00 13.71 286 GLY A CA 1
ATOM 2118 C C . GLY A 1 286 ? 17.623 16.644 14.981 1.00 17.27 286 GLY A C 1
ATOM 2119 O O . GLY A 1 286 ? 18.314 16.878 13.988 1.00 14.42 286 GLY A O 1
ATOM 2120 N N . GLY A 1 287 ? 17.865 15.623 15.799 1.00 18.15 287 GLY A N 1
ATOM 2121 C CA . GLY A 1 287 ? 18.975 14.729 15.537 1.00 17.07 287 GLY A CA 1
ATOM 2122 C C . GLY A 1 287 ? 18.675 13.698 14.466 1.00 17.96 287 GLY A C 1
ATOM 2123 O O . GLY A 1 287 ? 19.570 12.973 14.044 1.00 18.03 287 GLY A O 1
ATOM 2124 N N . SER A 1 288 ? 17.426 13.630 14.011 1.00 19.69 288 SER A N 1
ATOM 2125 C CA . SER A 1 288 ? 17.052 12.649 12.991 1.00 20.21 288 SER A CA 1
ATOM 2126 C C . SER A 1 288 ? 17.236 13.168 11.573 1.00 18.26 288 SER A C 1
ATOM 2127 O O . SER A 1 288 ? 17.068 12.420 10.613 1.00 20.10 288 SER A O 1
ATOM 2130 N N . LEU A 1 289 ? 17.596 14.439 11.444 1.00 20.59 289 LEU A N 1
ATOM 2131 C CA . LEU A 1 289 ? 17.750 15.059 10.131 1.00 21.59 289 LEU A CA 1
ATOM 2132 C C . LEU A 1 289 ? 18.954 14.635 9.283 1.00 22.38 289 LEU A C 1
ATOM 2133 O O . LEU A 1 289 ? 19.134 15.137 8.178 1.00 25.29 289 LEU A O 1
ATOM 2138 N N . LEU A 1 290 ? 19.773 13.713 9.782 1.00 20.89 290 LEU A N 1
ATOM 2139 C CA . LEU A 1 290 ? 20.923 13.243 9.009 1.00 19.65 290 LEU A CA 1
ATOM 2140 C C . LEU A 1 290 ? 20.443 12.718 7.659 1.00 20.35 290 LEU A C 1
ATOM 2141 O O . LEU A 1 290 ? 19.440 12.009 7.586 1.00 17.99 290 LEU A O 1
ATOM 2146 N N . ARG A 1 291 ? 21.163 13.061 6.593 1.00 20.64 291 ARG A N 1
ATOM 2147 C CA . ARG A 1 291 ? 20.786 12.631 5.250 1.00 18.38 291 ARG A CA 1
ATOM 2148 C C . ARG A 1 291 ? 20.720 11.112 5.141 1.00 17.68 291 ARG A C 1
ATOM 2149 O O . ARG A 1 291 ? 21.662 10.409 5.515 1.00 16.42 291 ARG A O 1
ATOM 2157 N N . GLY A 1 292 ? 19.599 10.612 4.626 1.00 18.05 292 GLY A N 1
ATOM 2158 C CA . GLY A 1 292 ? 19.428 9.177 4.454 1.00 16.82 292 GLY A CA 1
ATOM 2159 C C . GLY A 1 292 ? 19.134 8.343 5.694 1.00 18.32 292 GLY A C 1
ATOM 2160 O O . GLY A 1 292 ? 19.206 7.115 5.632 1.00 17.86 292 GLY A O 1
ATOM 2161 N N . LEU A 1 293 ? 18.800 8.978 6.816 1.00 17.92 293 LEU A N 1
ATOM 2162 C CA . LEU A 1 293 ? 18.507 8.216 8.033 1.00 18.53 293 LEU A CA 1
ATOM 2163 C C . LEU A 1 293 ? 17.217 7.405 7.864 1.00 19.47 293 LEU A C 1
ATOM 2164 O O . LEU A 1 293 ? 17.128 6.268 8.328 1.00 16.60 293 LEU A O 1
ATOM 2169 N N . ASP A 1 294 ? 16.212 7.998 7.221 1.00 17.67 294 ASP A N 1
ATOM 2170 C CA . ASP A 1 294 ? 14.955 7.289 6.993 1.00 19.87 294 ASP A CA 1
ATOM 2171 C C . ASP A 1 294 ? 15.224 6.126 6.042 1.00 18.50 294 ASP A C 1
ATOM 2172 O O . ASP A 1 294 ? 14.761 5.004 6.259 1.00 18.27 294 ASP A O 1
ATOM 2177 N N . THR A 1 295 ? 16.006 6.398 5.004 1.00 17.73 295 THR A N 1
ATOM 2178 C CA . THR A 1 295 ? 16.366 5.389 4.016 1.00 18.60 295 THR A CA 1
ATOM 2179 C C . THR A 1 295 ? 17.031 4.192 4.695 1.00 19.85 295 THR A C 1
ATOM 2180 O O . THR A 1 295 ? 16.698 3.038 4.415 1.00 20.06 295 THR A O 1
ATOM 2184 N N . LEU A 1 296 ? 17.964 4.473 5.601 1.00 19.99 296 LEU A N 1
ATOM 2185 C CA . LEU A 1 296 ? 18.687 3.424 6.315 1.00 19.51 296 LEU A CA 1
ATOM 2186 C C . LEU A 1 296 ? 17.797 2.600 7.250 1.00 18.68 296 LEU A C 1
ATOM 2187 O O . LEU A 1 296 ? 17.887 1.373 7.282 1.00 20.23 296 LEU A O 1
ATOM 2192 N N . LEU A 1 297 ? 16.953 3.271 8.027 1.00 16.30 297 LEU A N 1
ATOM 2193 C CA . LEU A 1 297 ? 16.069 2.565 8.948 1.00 18.77 297 LEU A CA 1
ATOM 2194 C C . LEU A 1 297 ? 15.071 1.689 8.191 1.00 20.73 297 LEU A C 1
ATOM 2195 O O . LEU A 1 297 ? 14.758 0.578 8.619 1.00 23.50 297 LEU A O 1
ATOM 2200 N N . GLN A 1 298 ? 14.576 2.191 7.064 1.00 20.64 298 GLN A N 1
ATOM 2201 C CA . GLN A 1 298 ? 13.615 1.439 6.270 1.00 24.63 298 GLN A CA 1
ATOM 2202 C C . GLN A 1 298 ? 14.279 0.189 5.696 1.00 25.55 298 GLN A C 1
ATOM 2203 O O . GLN A 1 298 ? 13.695 -0.896 5.711 1.00 22.65 298 GLN A O 1
ATOM 2209 N N . LYS A 1 299 ? 15.514 0.335 5.225 1.00 24.44 299 LYS A N 1
ATOM 2210 C CA . LYS A 1 299 ? 16.242 -0.793 4.658 1.00 25.26 299 LYS A CA 1
ATOM 2211 C C . LYS A 1 299 ? 16.611 -1.822 5.724 1.00 26.49 299 LYS A C 1
ATOM 2212 O O . LYS A 1 299 ? 16.589 -3.023 5.462 1.00 27.73 299 LYS A O 1
ATOM 2218 N N . GLU A 1 300 ? 16.935 -1.354 6.927 1.00 25.31 300 GLU A N 1
ATOM 2219 C CA . GLU A 1 300 ? 17.306 -2.253 8.021 1.00 25.86 300 GLU A CA 1
ATOM 2220 C C . GLU A 1 300 ? 16.111 -2.979 8.652 1.00 26.92 300 GLU A C 1
ATOM 2221 O O . GLU A 1 300 ? 16.207 -4.162 8.981 1.00 28.58 300 GLU A O 1
ATOM 2227 N N . THR A 1 301 ? 14.992 -2.278 8.827 1.00 22.52 301 THR A N 1
ATOM 2228 C CA . THR A 1 301 ? 13.805 -2.886 9.430 1.00 21.54 301 THR A CA 1
ATOM 2229 C C . THR A 1 301 ? 12.864 -3.520 8.412 1.00 22.04 301 THR A C 1
ATOM 2230 O O . THR A 1 301 ? 12.058 -4.373 8.764 1.00 23.37 301 THR A O 1
ATOM 2234 N N . GLY A 1 302 ? 12.948 -3.091 7.159 1.00 23.10 302 GLY A N 1
ATOM 2235 C CA . GLY A 1 302 ? 12.054 -3.630 6.147 1.00 26.03 302 GLY A CA 1
ATOM 2236 C C . GLY A 1 302 ? 10.682 -2.985 6.288 1.00 25.97 302 GLY A C 1
ATOM 2237 O O . GLY A 1 302 ? 9.713 -3.402 5.655 1.00 24.75 302 GLY A O 1
ATOM 2238 N N . ILE A 1 303 ? 10.606 -1.955 7.127 1.00 22.92 303 ILE A N 1
ATOM 2239 C CA . ILE A 1 303 ? 9.356 -1.237 7.369 1.00 19.27 303 ILE A CA 1
ATOM 2240 C C . ILE A 1 303 ? 9.474 0.210 6.895 1.00 19.58 303 ILE A C 1
ATOM 2241 O O . ILE A 1 303 ? 10.532 0.826 7.031 1.00 19.32 303 ILE A O 1
ATOM 2246 N N . SER A 1 304 ? 8.391 0.747 6.338 1.00 18.26 304 SER A N 1
ATOM 2247 C CA . SER A 1 304 ? 8.389 2.123 5.838 1.00 20.21 304 SER A CA 1
ATOM 2248 C C . SER A 1 304 ? 8.639 3.150 6.939 1.00 19.86 304 SER A C 1
ATOM 2249 O O . SER A 1 304 ? 8.096 3.043 8.042 1.00 17.06 304 SER A O 1
ATOM 2252 N N . VAL A 1 305 ? 9.452 4.152 6.623 1.00 19.60 305 VAL A N 1
ATOM 2253 C CA . VAL A 1 305 ? 9.772 5.216 7.572 1.00 21.74 305 VAL A CA 1
ATOM 2254 C C . VAL A 1 305 ? 9.285 6.557 7.025 1.00 21.42 305 VAL A C 1
ATOM 2255 O O . VAL A 1 305 ? 9.553 6.901 5.874 1.00 21.46 305 VAL A O 1
ATOM 2259 N N . ILE A 1 306 ? 8.584 7.314 7.862 1.00 20.03 306 ILE A N 1
ATOM 2260 C CA . ILE A 1 306 ? 8.046 8.612 7.469 1.00 19.96 306 ILE A CA 1
ATOM 2261 C C . ILE A 1 306 ? 8.623 9.724 8.343 1.00 20.12 306 ILE A C 1
ATOM 2262 O O . ILE A 1 306 ? 8.511 9.671 9.565 1.00 20.10 306 ILE A O 1
ATOM 2267 N N . ARG A 1 307 ? 9.239 10.729 7.727 1.00 19.43 307 ARG A N 1
ATOM 2268 C CA . ARG A 1 307 ? 9.800 11.845 8.495 1.00 20.99 307 ARG A CA 1
ATOM 2269 C C . ARG A 1 307 ? 8.679 12.808 8.863 1.00 20.92 307 ARG A C 1
ATOM 2270 O O . ARG A 1 307 ? 7.748 13.012 8.082 1.00 18.49 307 ARG A O 1
ATOM 2278 N N . SER A 1 308 ? 8.764 13.404 10.047 1.00 18.10 308 SER A N 1
ATOM 2279 C CA . SER A 1 308 ? 7.748 14.364 10.465 1.00 21.92 308 SER A CA 1
ATOM 2280 C C . SER A 1 308 ? 7.935 15.645 9.661 1.00 23.38 308 SER A C 1
ATOM 2281 O O . SER A 1 308 ? 9.030 15.921 9.156 1.00 23.00 308 SER A O 1
ATOM 2284 N N . GLU A 1 309 ? 6.870 16.431 9.555 1.00 23.76 309 GLU A N 1
ATOM 2285 C CA . GLU A 1 309 ? 6.914 17.685 8.812 1.00 27.34 309 GLU A CA 1
ATOM 2286 C C . GLU A 1 309 ? 7.459 18.842 9.655 1.00 26.47 309 GLU A C 1
ATOM 2287 O O . GLU A 1 309 ? 8.010 19.797 9.119 1.00 26.62 309 GLU A O 1
ATOM 2293 N N . GLU A 1 310 ? 7.298 18.754 10.972 1.00 23.40 310 GLU A N 1
ATOM 2294 C CA . GLU A 1 310 ? 7.799 19.782 11.891 1.00 25.16 310 GLU A CA 1
ATOM 2295 C C . GLU A 1 310 ? 8.641 19.069 12.946 1.00 23.86 310 GLU A C 1
ATOM 2296 O O . GLU A 1 310 ? 8.264 18.990 14.114 1.00 23.75 310 GLU A O 1
ATOM 2302 N N . PRO A 1 311 ? 9.804 18.545 12.538 1.00 21.63 311 PRO A N 1
ATOM 2303 C CA . PRO A 1 311 ? 10.717 17.820 13.422 1.00 23.00 311 PRO A CA 1
ATOM 2304 C C . PRO A 1 311 ? 11.277 18.589 14.611 1.00 23.44 311 PRO A C 1
ATOM 2305 O O . PRO A 1 311 ? 11.586 17.989 15.639 1.00 20.82 311 PRO A O 1
ATOM 2309 N N . LEU A 1 312 ? 11.394 19.908 14.485 1.00 23.78 312 LEU A N 1
ATOM 2310 C CA . LEU A 1 312 ? 11.961 20.714 15.566 1.00 23.64 312 LEU A CA 1
ATOM 2311 C C . LEU A 1 312 ? 10.974 21.241 16.604 1.00 22.85 312 LEU A C 1
ATOM 2312 O O . LEU A 1 312 ? 11.331 21.417 17.768 1.00 26.34 312 LEU A O 1
ATOM 2317 N N . THR A 1 313 ? 9.736 21.482 16.194 1.00 21.58 313 THR A N 1
ATOM 2318 C CA . THR A 1 313 ? 8.735 22.042 17.097 1.00 21.03 313 THR A CA 1
ATOM 2319 C C . THR A 1 313 ? 7.687 21.069 17.654 1.00 21.77 313 THR A C 1
ATOM 2320 O O . THR A 1 313 ? 6.944 21.415 18.574 1.00 24.41 313 THR A O 1
ATOM 2324 N N . ALA A 1 314 ? 7.629 19.861 17.106 1.00 24.34 314 ALA A N 1
ATOM 2325 C CA . ALA A 1 314 ? 6.633 18.875 17.532 1.00 25.45 314 ALA A CA 1
ATOM 2326 C C . ALA A 1 314 ? 6.508 18.674 19.041 1.00 25.06 314 ALA A C 1
ATOM 2327 O O . ALA A 1 314 ? 5.398 18.716 19.588 1.00 25.21 314 ALA A O 1
ATOM 2329 N N . VAL A 1 315 ? 7.636 18.462 19.714 1.00 22.22 315 VAL A N 1
ATOM 2330 C CA . VAL A 1 315 ? 7.624 18.236 21.154 1.00 21.17 315 VAL A CA 1
ATOM 2331 C C . VAL A 1 315 ? 7.043 19.379 21.978 1.00 22.37 315 VAL A C 1
ATOM 2332 O O . VAL A 1 315 ? 6.205 19.143 22.848 1.00 23.27 315 VAL A O 1
ATOM 2336 N N . ALA A 1 316 ? 7.476 20.610 21.714 1.00 25.11 316 ALA A N 1
ATOM 2337 C CA . ALA A 1 316 ? 6.957 21.762 22.459 1.00 23.14 316 ALA A CA 1
ATOM 2338 C C . ALA A 1 316 ? 5.453 21.923 22.207 1.00 23.78 316 ALA A C 1
ATOM 2339 O O . ALA A 1 316 ? 4.682 22.186 23.133 1.00 23.55 316 ALA A O 1
ATOM 2341 N N . LYS A 1 317 ? 5.040 21.766 20.952 1.00 26.30 317 LYS A N 1
ATOM 2342 C CA . LYS A 1 317 ? 3.624 21.882 20.603 1.00 28.38 317 LYS A CA 1
ATOM 2343 C C . LYS A 1 317 ? 2.808 20.849 21.370 1.00 27.19 317 LYS A C 1
ATOM 2344 O O . LYS A 1 317 ? 1.768 21.168 21.946 1.00 26.27 317 LYS A O 1
ATOM 2350 N N . GLY A 1 318 ? 3.292 19.609 21.368 1.00 25.24 318 GLY A N 1
ATOM 2351 C CA . GLY A 1 318 ? 2.595 18.536 22.052 1.00 24.46 318 GLY A CA 1
ATOM 2352 C C . GLY A 1 318 ? 2.504 18.707 23.558 1.00 25.88 318 GLY A C 1
ATOM 2353 O O . GLY A 1 318 ? 1.498 18.344 24.169 1.00 24.73 318 GLY A O 1
ATOM 2354 N N . ALA A 1 319 ? 3.556 19.251 24.163 1.00 26.41 319 ALA A N 1
ATOM 2355 C CA . ALA A 1 319 ? 3.574 19.463 25.607 1.00 25.91 319 ALA A CA 1
ATOM 2356 C C . ALA A 1 319 ? 2.484 20.450 25.999 1.00 26.37 319 ALA A C 1
ATOM 2357 O O . ALA A 1 319 ? 1.814 20.276 27.017 1.00 28.16 319 ALA A O 1
ATOM 2359 N N . GLY A 1 320 ? 2.309 21.484 25.183 1.00 27.41 320 GLY A N 1
ATOM 2360 C CA . GLY A 1 320 ? 1.294 22.483 25.459 1.00 33.00 320 GLY A CA 1
ATOM 2361 C C . GLY A 1 320 ? -0.107 21.983 25.153 1.00 36.81 320 GLY A C 1
ATOM 2362 O O . GLY A 1 320 ? -1.045 22.249 25.903 1.00 37.03 320 GLY A O 1
ATOM 2371 N N . VAL A 1 322 ? -1.208 18.896 25.247 1.00 38.85 322 VAL A N 1
ATOM 2372 C CA . VAL A 1 322 ? -1.641 17.836 26.155 1.00 37.59 322 VAL A CA 1
ATOM 2373 C C . VAL A 1 322 ? -2.483 18.390 27.303 1.00 40.29 322 VAL A C 1
ATOM 2374 O O . VAL A 1 322 ? -3.198 17.643 27.974 1.00 40.93 322 VAL A O 1
ATOM 2378 N N . LEU A 1 323 ? -2.394 19.697 27.533 1.00 40.05 323 LEU A N 1
ATOM 2379 C CA . LEU A 1 323 ? -3.163 20.324 28.601 1.00 43.58 323 LEU A CA 1
ATOM 2380 C C . LEU A 1 323 ? -4.661 20.237 28.317 1.00 46.70 323 LEU A C 1
ATOM 2381 O O . LEU A 1 323 ? -5.480 20.284 29.236 1.00 47.92 323 LEU A O 1
ATOM 2386 N N . ASP A 1 324 ? -5.008 20.102 27.040 1.00 48.18 324 ASP A N 1
ATOM 2387 C CA . ASP A 1 324 ? -6.401 19.996 26.620 1.00 49.51 324 ASP A CA 1
ATOM 2388 C C . ASP A 1 324 ? -6.816 18.547 26.386 1.00 49.96 324 ASP A C 1
ATOM 2389 O O . ASP A 1 324 ? -7.689 18.268 25.564 1.00 51.26 324 ASP A O 1
ATOM 2394 N N . LYS A 1 325 ? -6.180 17.630 27.106 1.00 49.67 325 LYS A N 1
ATOM 2395 C CA . LYS A 1 325 ? -6.487 16.209 26.996 1.00 48.81 325 LYS A CA 1
ATOM 2396 C C . LYS A 1 325 ? -6.434 15.603 28.388 1.00 50.25 325 LYS A C 1
ATOM 2397 O O . LYS A 1 325 ? -5.482 14.909 28.747 1.00 48.75 325 LYS A O 1
ATOM 2403 N N . VAL A 1 326 ? -7.479 15.882 29.163 1.00 52.32 326 VAL A N 1
ATOM 2404 C CA . VAL A 1 326 ? -7.598 15.419 30.541 1.00 54.13 326 VAL A CA 1
ATOM 2405 C C . VAL A 1 326 ? -7.273 13.949 30.771 1.00 55.42 326 VAL A C 1
ATOM 2406 O O . VAL A 1 326 ? -6.652 13.602 31.775 1.00 57.01 326 VAL A O 1
ATOM 2410 N N . ASN A 1 327 ? -7.690 13.087 29.851 1.00 55.55 327 ASN A N 1
ATOM 2411 C CA . ASN A 1 327 ? -7.442 11.657 29.996 1.00 56.44 327 ASN A CA 1
ATOM 2412 C C . ASN A 1 327 ? -5.947 11.353 30.035 1.00 53.38 327 ASN A C 1
ATOM 2413 O O . ASN A 1 327 ? -5.487 10.553 30.852 1.00 52.62 327 ASN A O 1
ATOM 2418 N N . ILE A 1 328 ? -5.193 11.994 29.149 1.00 50.18 328 ILE A N 1
ATOM 2419 C CA . ILE A 1 328 ? -3.747 11.799 29.086 1.00 46.41 328 ILE A CA 1
ATOM 2420 C C . ILE A 1 328 ? -3.057 12.609 30.184 1.00 44.66 328 ILE A C 1
ATOM 2421 O O . ILE A 1 328 ? -2.186 12.104 30.893 1.00 42.91 328 ILE A O 1
ATOM 2426 N N . LEU A 1 329 ? -3.464 13.866 30.321 1.00 43.82 329 LEU A N 1
ATOM 2427 C CA . LEU A 1 329 ? -2.896 14.765 31.320 1.00 46.23 329 LEU A CA 1
ATOM 2428 C C . LEU A 1 329 ? -2.968 14.175 32.728 1.00 47.74 329 LEU A C 1
ATOM 2429 O O . LEU A 1 329 ? -1.972 14.159 33.458 1.00 45.82 329 LEU A O 1
ATOM 2434 N N . LYS A 1 330 ? -4.147 13.684 33.099 1.00 48.35 330 LYS A N 1
ATOM 2435 C CA . LYS A 1 330 ? -4.369 13.117 34.425 1.00 49.55 330 LYS A CA 1
ATOM 2436 C C . LYS A 1 330 ? -3.398 12.004 34.800 1.00 48.53 330 LYS A C 1
ATOM 2437 O O . LYS A 1 330 ? -3.221 11.703 35.980 1.00 48.21 330 LYS A O 1
ATOM 2443 N N . LYS A 1 331 ? -2.763 11.395 33.805 1.00 48.52 331 LYS A N 1
ATOM 2444 C CA . LYS A 1 331 ? -1.823 10.314 34.080 1.00 47.53 331 LYS A CA 1
ATOM 2445 C C . LYS A 1 331 ? -0.375 10.790 34.173 1.00 45.00 331 LYS A C 1
ATOM 2446 O O . LYS A 1 331 ? 0.502 10.050 34.614 1.00 42.64 331 LYS A O 1
ATOM 2452 N N . LEU A 1 332 ? -0.124 12.026 33.760 1.00 43.80 332 LEU A N 1
ATOM 2453 C CA . LEU A 1 332 ? 1.229 12.572 33.812 1.00 41.89 332 LEU A CA 1
ATOM 2454 C C . LEU A 1 332 ? 1.611 12.927 35.241 1.00 41.03 332 LEU A C 1
ATOM 2455 O O . LEU A 1 332 ? 0.780 13.407 36.014 1.00 40.98 332 LEU A O 1
ATOM 2460 N N . GLN A 1 333 ? 2.867 12.686 35.598 1.00 40.09 333 GLN A N 1
ATOM 2461 C CA . GLN A 1 333 ? 3.321 13.029 36.933 1.00 42.04 333 GLN A CA 1
ATOM 2462 C C . GLN A 1 333 ? 3.435 14.546 37.023 1.00 42.29 333 GLN A C 1
ATOM 2463 O O . GLN A 1 333 ? 3.856 15.204 36.071 1.00 39.64 333 GLN A O 1
ATOM 2469 N N . GLY A 1 334 ? 3.056 15.097 38.171 1.00 42.24 334 GLY A N 1
ATOM 2470 C CA . GLY A 1 334 ? 3.119 16.534 38.348 1.00 43.54 334 GLY A CA 1
ATOM 2471 C C . GLY A 1 334 ? 3.558 16.953 39.736 1.00 44.62 334 GLY A C 1
ATOM 2472 O O . GLY A 1 334 ? 3.866 16.113 40.582 1.00 44.80 334 GLY A O 1
ATOM 2473 N N . ALA A 1 335 ? 3.590 18.263 39.963 1.00 44.50 335 ALA A N 1
ATOM 2474 C CA . ALA A 1 335 ? 3.990 18.821 41.246 1.00 43.59 335 ALA A CA 1
ATOM 2475 C C . ALA A 1 335 ? 3.378 20.204 41.400 1.00 45.57 335 ALA A C 1
ATOM 2476 O O . ALA A 1 335 ? 3.015 20.846 40.412 1.00 44.58 335 ALA A O 1
ATOM 2478 N N . GLY A 1 336 ? 3.263 20.657 42.644 1.00 46.88 336 GLY A N 1
ATOM 2479 C CA . GLY A 1 336 ? 2.687 21.962 42.912 1.00 48.48 336 GLY A CA 1
ATOM 2480 C C . GLY A 1 336 ? 1.179 21.940 42.773 1.00 51.51 336 GLY A C 1
ATOM 2481 O O . GLY A 1 336 ? 0.613 22.895 42.200 1.00 54.46 336 GLY A O 1
#

CATH classification: 3.30.420.40 (+2 more: 3.30.420.40, 3.90.640.10)

Foldseek 3Di:
DAWEWELFLFWIWIADPPPGTQDIFTQKWKAQLPPRHTDDGGPVLVVPPDDDNRMDMDRQALQFGNDQVVSLCCLVVVCVVVPHDLDAHAYEYEGAPPDDPVSVVSVQVSSVSSRHPKYFYDYQLLLCQLQVPPLQAQFWAEWAAEQFKTKDFTGGRLDTDFIDIDRQHNVVCVLQQVLCCVPQVFGADSVQSSVCCVQQFAQDDDPVSQAGKDKTWGARNVPRHTDIDMDGSVSNNVSCVVSLVVNLVRNVVRLVPDPPVSNVRCQVVDYEYAYPRCPGHCSQVVSCVSVVGHYDYGPCRHRSNRSSSSCPPVCVNRVPTDMDD

Organism: Thermotoga maritima (strain ATCC 43589 / DSM 3109 / JCM 10099 / NBRC 100826 / MSB8) (NCBI:txid243274)